Protein AF-A0AAT9HAM2-F1 (afdb_monomer)

Secondary structure (DSSP, 8-state):
----------------HHHHHHHHHHHHHHHHHHHHHTT-HHHHHHHHHHHHHHHHHHHHHHHHHHHHHHHHHHHHGGGSTTHHHHHHHHHHHHHHHHHHHHHHHHHHHHHH-TTTTS---TTTSPPPS----HHHHHHHTS-SSSSHHHHTT-HHHHHHHHHHHHHHHHHHGGGGHHHHHHHHHHHHHHHHHHHHHHHHSTTPPPGGG-PPPPP----

Radius of gyration: 24.44 Å; Cα contacts (8 Å, |Δi|>4): 99; chains: 1; bounding box: 70×35×74 Å

Solvent-accessible surface area (backbone atoms only — not comparable to full-atom values): 12948 Å² total; per-residue (Å²): 142,82,89,78,84,78,81,75,83,74,85,84,75,87,70,54,66,71,58,38,50,51,50,48,50,52,50,51,51,52,52,53,50,48,28,64,75,69,67,36,63,71,54,49,55,47,52,49,51,54,51,49,51,52,51,50,54,49,56,65,48,46,45,60,39,52,26,34,50,45,23,52,52,54,46,54,41,79,81,42,84,65,39,70,63,53,50,51,54,52,49,53,51,49,52,52,54,48,52,52,51,51,51,50,50,50,52,50,48,68,73,65,38,88,66,71,89,69,81,76,48,82,83,77,46,81,75,77,92,69,90,70,54,78,63,51,55,61,57,57,37,60,64,95,58,87,58,60,33,58,77,73,57,38,59,63,28,37,48,46,53,18,47,54,51,13,54,52,38,55,74,51,43,78,80,31,46,68,60,50,56,50,38,51,54,51,37,53,50,44,52,53,50,47,51,54,55,52,51,68,42,97,61,37,78,65,83,80,81,72,67,78,77,73,83,79,81,79,127

pLDDT: mean 82.76, std 15.75, range [38.56, 98.12]

Foldseek 3Di:
DDDDPPPPPPPDDPDPPVVVVVVLVVVLVVQVVVCVVVVVPVSVVVSCVLVVVLVVLVLLLPLLLLLLVLLLVLLCCVVPPPSVVVVVVVVVVCVVVVVVVVVVVVVCCVVVVVCPPVPDDVVNDDDPPDDDDPVRVVVVLDDPDDPVCSVVVVSSVSSSVSNVNNVVLNVVPPVCVVVSVVSVVVSVVSVVSVLVSCVSRPDRDDPVVPDPDDPDPDD

Organism: NCBI:txid3074435

InterPro domains:
  IPR001991 Sodium:dicarboxylate symporter [PF00375] (17-203)
  IPR001991 Sodium:dicarboxylate symporter [PTHR42865] (10-203)
  IPR036458 Sodium:dicarboxylate symporter superfamily [G3DSA:1.10.3860.10] (8-210)
  IPR036458 Sodium:dicarboxylate symporter superfamily [SSF118215] (17-203)

Sequence (219 aa):
MSVSTNTQFKLPVRAPFWAQILAGLVLGVLLGWLARSQDLSWLVTTLEKVGGTFIGLLKLAVAPLVFFAILVSITNLRKVNNAARLASRTLLWFMITSLIAVAIGLVIGLVTNPGAGTGLTPADGAKPERTGSWIDFLTGIVPTDVITPFTELNVLQIVFMAAVAGIAALQLGEKAQPILTLSESVLELLQKALWWVIRLAPSAPSASSATPSPPTAGT

Structure (mmCIF, N/CA/C/O backbone):
data_AF-A0AAT9HAM2-F1
#
_entry.id   AF-A0AAT9HAM2-F1
#
loop_
_atom_site.group_PDB
_atom_site.id
_atom_site.type_symbol
_atom_site.label_atom_id
_atom_site.label_alt_id
_atom_site.label_comp_id
_atom_site.label_asym_id
_atom_site.label_entity_id
_atom_site.label_seq_id
_atom_site.pdbx_PDB_ins_code
_atom_site.Cartn_x
_atom_site.Cartn_y
_atom_site.Cartn_z
_atom_site.occupancy
_atom_site.B_iso_or_equiv
_atom_site.auth_seq_id
_atom_site.auth_comp_id
_atom_site.auth_asym_id
_atom_site.auth_atom_id
_atom_site.pdbx_PDB_model_num
ATOM 1 N N . MET A 1 1 ? -41.365 3.045 -50.942 1.00 45.91 1 MET A N 1
ATOM 2 C CA . MET A 1 1 ? -39.996 3.467 -50.576 1.00 45.91 1 MET A CA 1
ATOM 3 C C . MET A 1 1 ? -39.872 3.428 -49.062 1.00 45.91 1 MET A C 1
ATOM 5 O O . MET A 1 1 ? -40.372 4.323 -48.402 1.00 45.91 1 MET A O 1
ATOM 9 N N . SER A 1 2 ? -39.259 2.388 -48.507 1.00 38.56 2 SER A N 1
ATOM 10 C CA . SER A 1 2 ? -38.825 2.379 -47.106 1.00 38.56 2 SER A CA 1
ATOM 11 C C . SER A 1 2 ? -37.519 1.600 -47.035 1.00 38.56 2 SER A C 1
ATOM 13 O O . SER A 1 2 ? -37.501 0.375 -46.938 1.00 38.56 2 SER A O 1
ATOM 15 N N . VAL A 1 3 ? -36.417 2.328 -47.184 1.00 50.69 3 VAL A N 1
ATOM 16 C CA . VAL A 1 3 ? -35.077 1.813 -46.923 1.00 50.69 3 VAL A CA 1
ATOM 17 C C . VAL A 1 3 ? -34.902 1.825 -45.409 1.00 50.69 3 VAL A C 1
ATOM 19 O O . VAL A 1 3 ? -34.842 2.885 -44.793 1.00 50.69 3 VAL A O 1
ATOM 22 N N . SER A 1 4 ? -34.842 0.648 -44.798 1.00 46.78 4 SER A N 1
ATOM 23 C CA . SER A 1 4 ? -34.362 0.478 -43.427 1.00 46.78 4 SER A CA 1
ATOM 24 C C . SER A 1 4 ? -33.114 -0.389 -43.462 1.00 46.78 4 SER A C 1
ATOM 26 O O . SER A 1 4 ? -33.141 -1.567 -43.125 1.00 46.78 4 SER A O 1
ATOM 28 N N . THR A 1 5 ? -32.002 0.207 -43.883 1.00 48.19 5 THR A N 1
ATOM 29 C CA . THR A 1 5 ? -30.674 -0.390 -43.721 1.00 48.19 5 THR A CA 1
ATOM 30 C C . THR A 1 5 ? -30.172 -0.041 -42.324 1.00 48.19 5 THR A C 1
ATOM 32 O O . THR A 1 5 ? -29.408 0.901 -42.134 1.00 48.19 5 THR A O 1
ATOM 35 N N . ASN A 1 6 ? -30.655 -0.764 -41.313 1.00 47.72 6 ASN A N 1
ATOM 36 C CA . ASN A 1 6 ? -30.112 -0.686 -39.960 1.00 47.72 6 ASN A CA 1
ATOM 37 C C . ASN A 1 6 ? -28.947 -1.681 -39.857 1.00 47.72 6 ASN A C 1
ATOM 39 O O . ASN A 1 6 ? -29.082 -2.771 -39.303 1.00 47.72 6 ASN A O 1
ATOM 43 N N . THR A 1 7 ? -27.800 -1.331 -40.444 1.00 45.91 7 THR A N 1
ATOM 44 C CA . THR A 1 7 ? -26.557 -2.083 -40.233 1.00 45.91 7 THR A CA 1
ATOM 45 C C . THR A 1 7 ? -26.019 -1.719 -38.854 1.00 45.91 7 THR A C 1
ATOM 47 O O . THR A 1 7 ? -25.141 -0.873 -38.701 1.00 45.91 7 THR A O 1
ATOM 50 N N . GLN A 1 8 ? -26.578 -2.355 -37.826 1.00 46.78 8 GLN A N 1
ATOM 51 C CA . GLN A 1 8 ? -25.968 -2.419 -36.505 1.00 46.78 8 GLN A CA 1
ATOM 52 C C . GLN A 1 8 ? -24.680 -3.235 -36.634 1.00 46.78 8 GLN A C 1
ATOM 54 O O . GLN A 1 8 ? -24.703 -4.464 -36.553 1.00 46.78 8 GLN A O 1
ATOM 59 N N . PHE A 1 9 ? -23.548 -2.558 -36.832 1.00 41.47 9 PHE A N 1
ATOM 60 C CA . PHE A 1 9 ? -22.228 -3.138 -36.595 1.00 41.47 9 PHE A CA 1
ATOM 61 C C . PHE A 1 9 ? -22.091 -3.408 -35.088 1.00 41.47 9 PHE A C 1
ATOM 63 O O . PHE A 1 9 ? -21.512 -2.636 -34.327 1.00 41.47 9 PHE A O 1
ATOM 70 N N . LYS A 1 10 ? -22.683 -4.510 -34.624 1.00 42.50 10 LYS A N 1
ATOM 71 C CA . LYS A 1 10 ? -22.374 -5.077 -33.316 1.00 42.50 10 LYS A CA 1
ATOM 72 C C . LYS A 1 10 ? -21.018 -5.747 -33.454 1.00 42.50 10 LYS A C 1
ATOM 74 O O . LYS A 1 10 ? -20.957 -6.839 -34.000 1.00 42.50 10 LYS A O 1
ATOM 79 N N . LEU A 1 11 ? -19.952 -5.104 -32.982 1.00 45.78 11 LEU A N 1
ATOM 80 C CA . LEU A 1 11 ? -18.691 -5.790 -32.696 1.00 45.78 11 LEU A CA 1
ATOM 81 C C . LEU A 1 11 ? -18.931 -6.707 -31.487 1.00 45.78 11 LEU A C 1
ATOM 83 O O . LEU A 1 11 ? -19.132 -6.198 -30.379 1.00 45.78 11 LEU A O 1
ATOM 87 N N . PRO A 1 12 ? -18.957 -8.040 -31.653 1.00 61.50 12 PRO A N 1
ATOM 88 C CA . PRO A 1 12 ? -19.108 -8.955 -30.541 1.00 61.50 12 PRO A CA 1
ATOM 89 C C . PRO A 1 12 ? -17.721 -9.484 -30.172 1.00 61.50 12 PRO A C 1
ATOM 91 O O . PRO A 1 12 ? -17.062 -10.076 -31.008 1.00 61.50 12 PRO A O 1
ATOM 94 N N . VAL A 1 13 ? -17.269 -9.210 -28.948 1.00 50.62 13 VAL A N 1
ATOM 95 C CA . VAL A 1 13 ? -16.500 -10.074 -28.021 1.00 50.62 13 VAL A CA 1
ATOM 96 C C . VAL A 1 13 ? -15.904 -9.120 -26.977 1.00 50.62 13 VAL A C 1
ATOM 98 O O . VAL A 1 13 ? -14.851 -8.517 -27.174 1.00 50.62 13 VAL A O 1
ATOM 101 N N . ARG A 1 14 ? -16.589 -8.941 -25.840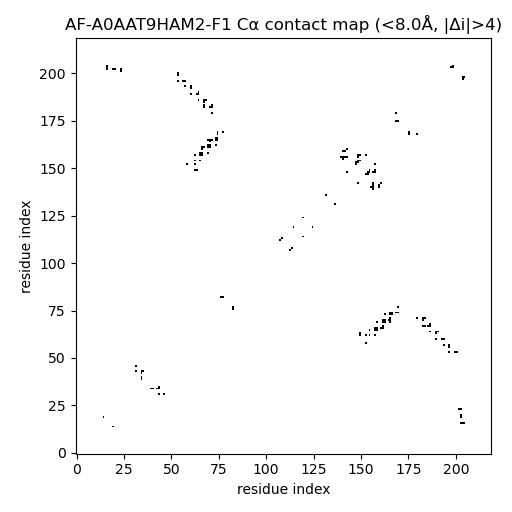 1.00 63.00 14 ARG A N 1
ATOM 102 C CA . ARG A 1 14 ? -15.985 -8.299 -24.663 1.00 63.00 14 ARG A CA 1
ATOM 103 C C . ARG A 1 14 ? -14.950 -9.274 -24.098 1.00 63.00 14 ARG A C 1
ATOM 105 O O . ARG A 1 14 ? -15.324 -10.212 -23.402 1.00 63.00 14 ARG A O 1
ATOM 112 N N . ALA A 1 15 ? -13.675 -9.092 -24.441 1.00 67.25 15 ALA A N 1
ATOM 113 C CA . ALA A 1 15 ? -12.592 -9.882 -23.860 1.00 67.25 15 ALA A CA 1
ATOM 114 C C . ALA A 1 15 ? -12.617 -9.756 -22.322 1.00 67.25 15 ALA A C 1
ATOM 116 O O . ALA A 1 15 ? -12.864 -8.656 -21.815 1.00 67.25 15 ALA A O 1
ATOM 117 N N . PRO A 1 16 ? -12.386 -10.847 -21.570 1.00 76.81 16 PRO A N 1
ATOM 118 C CA . PRO A 1 16 ? -12.364 -10.791 -20.113 1.00 76.81 16 PRO A CA 1
ATOM 119 C C . PRO A 1 16 ? -11.221 -9.887 -19.629 1.00 76.81 16 PRO A C 1
ATOM 121 O O . PRO A 1 16 ? -10.184 -9.800 -20.282 1.00 76.81 16 PRO A O 1
ATOM 124 N N . PHE A 1 17 ? -11.394 -9.227 -18.479 1.00 72.19 17 PHE A N 1
ATOM 125 C CA . PHE A 1 17 ? -10.447 -8.223 -17.966 1.00 72.19 17 PHE A CA 1
ATOM 126 C C . PHE A 1 17 ? -8.994 -8.724 -17.925 1.00 72.19 17 PHE A C 1
ATOM 128 O O . PHE A 1 17 ? -8.086 -8.035 -18.377 1.00 72.19 17 PHE A O 1
ATOM 135 N N . TRP A 1 18 ? -8.770 -9.965 -17.485 1.00 78.38 18 TRP A N 1
ATOM 136 C CA . TRP A 1 18 ? -7.433 -10.564 -17.478 1.00 78.38 18 TRP A CA 1
ATOM 137 C C . TRP A 1 18 ? -6.812 -10.645 -18.886 1.00 78.38 18 TRP A C 1
ATOM 139 O O . TRP A 1 18 ? -5.628 -10.364 -19.048 1.00 78.38 18 TRP A O 1
ATOM 149 N N . ALA A 1 19 ? -7.606 -10.953 -19.919 1.00 82.75 19 ALA A N 1
ATOM 150 C CA . ALA A 1 19 ? -7.135 -10.999 -21.302 1.00 82.75 19 ALA A CA 1
ATOM 151 C C . ALA A 1 19 ? -6.830 -9.596 -21.839 1.00 82.75 19 ALA A C 1
ATOM 153 O O . ALA A 1 19 ? -5.912 -9.427 -22.635 1.00 82.75 19 ALA A O 1
ATOM 154 N N . GLN A 1 20 ? -7.552 -8.577 -21.371 1.00 78.81 20 GLN A N 1
ATOM 155 C CA . GLN A 1 20 ? -7.278 -7.185 -21.720 1.00 78.81 20 GLN A CA 1
ATOM 156 C C . GLN A 1 20 ? -5.977 -6.671 -21.089 1.00 78.81 20 GLN A C 1
ATOM 158 O O . GLN A 1 20 ? -5.240 -5.929 -21.740 1.00 78.81 20 GLN A O 1
ATOM 163 N N . ILE A 1 21 ? -5.678 -7.076 -19.850 1.00 82.12 21 ILE A N 1
ATOM 164 C CA . ILE A 1 21 ? -4.397 -6.790 -19.192 1.00 82.12 21 ILE A CA 1
ATOM 165 C C . ILE A 1 21 ? -3.250 -7.487 -19.929 1.00 82.12 21 ILE A C 1
ATOM 167 O O . ILE A 1 21 ? -2.241 -6.848 -20.218 1.00 82.12 21 ILE A O 1
ATOM 171 N N . LEU A 1 22 ? -3.416 -8.760 -20.304 1.00 85.38 22 LEU A N 1
ATOM 172 C CA . LEU A 1 22 ? -2.411 -9.475 -21.096 1.00 85.38 22 LEU A CA 1
ATOM 173 C C . LEU A 1 22 ? -2.203 -8.844 -22.476 1.00 85.38 22 LEU A C 1
ATOM 175 O O . LEU A 1 22 ? -1.063 -8.682 -22.899 1.00 85.38 22 LEU A O 1
ATOM 179 N N . ALA A 1 23 ? -3.274 -8.437 -23.159 1.00 85.00 23 ALA A N 1
ATOM 180 C CA . ALA A 1 23 ? -3.164 -7.725 -24.429 1.00 85.00 23 ALA A CA 1
ATOM 181 C C . ALA A 1 23 ? -2.420 -6.390 -24.260 1.00 85.00 23 ALA A C 1
ATOM 183 O O . ALA A 1 23 ? -1.545 -6.076 -25.063 1.00 85.00 23 ALA A O 1
ATOM 184 N N . GLY A 1 24 ? -2.706 -5.637 -23.192 1.00 84.25 24 GLY A N 1
ATOM 185 C CA . GLY A 1 24 ? -1.985 -4.409 -22.850 1.00 84.25 24 GLY A CA 1
ATOM 186 C C . GLY A 1 24 ? -0.499 -4.648 -22.564 1.00 84.25 24 GLY A C 1
ATOM 187 O O . GLY A 1 24 ? 0.339 -3.891 -23.047 1.00 84.25 24 GLY A O 1
ATOM 188 N N . LEU A 1 25 ? -0.164 -5.726 -21.848 1.00 87.38 25 LEU A N 1
ATOM 189 C CA . LEU A 1 25 ? 1.219 -6.140 -21.598 1.00 87.38 25 LEU A CA 1
ATOM 190 C C . LEU A 1 25 ? 1.945 -6.472 -22.907 1.00 87.38 25 LEU A C 1
ATOM 192 O O . LEU A 1 25 ? 3.034 -5.959 -23.149 1.00 87.38 25 LEU A O 1
ATOM 196 N N . VAL A 1 26 ? 1.330 -7.289 -23.766 1.00 90.00 26 VAL A N 1
ATOM 197 C CA . VAL A 1 26 ? 1.900 -7.670 -25.067 1.00 90.00 26 VAL A CA 1
ATOM 198 C C . VAL A 1 26 ? 2.107 -6.436 -25.943 1.00 90.00 26 VAL A C 1
ATOM 200 O O . VAL A 1 26 ? 3.190 -6.256 -26.490 1.00 90.00 26 VAL A O 1
ATOM 203 N N . LEU A 1 27 ? 1.116 -5.545 -26.028 1.00 88.12 27 LEU A N 1
ATOM 204 C CA . LEU A 1 27 ? 1.241 -4.284 -26.761 1.00 88.12 27 LEU A CA 1
ATOM 205 C C . LEU A 1 27 ? 2.351 -3.396 -26.190 1.00 88.12 27 LEU A C 1
ATOM 207 O O . LEU A 1 27 ? 3.137 -2.852 -26.959 1.00 88.12 27 LEU A O 1
ATOM 211 N N . GLY A 1 28 ? 2.456 -3.276 -24.865 1.00 86.62 28 GLY A N 1
ATOM 212 C CA . GLY A 1 28 ? 3.522 -2.517 -24.210 1.00 86.62 28 GLY A CA 1
ATOM 213 C C . GLY A 1 28 ? 4.913 -3.055 -24.546 1.00 86.62 28 GLY A C 1
ATOM 214 O O . GLY A 1 28 ? 5.804 -2.281 -24.892 1.00 86.62 28 GLY A O 1
ATOM 215 N N . VAL A 1 29 ? 5.083 -4.381 -24.527 1.00 88.69 29 VAL A N 1
ATOM 216 C CA . VAL A 1 29 ? 6.338 -5.043 -24.916 1.00 88.69 29 VAL A CA 1
ATOM 217 C C . VAL A 1 29 ? 6.646 -4.821 -26.398 1.00 88.69 29 VAL A C 1
ATOM 219 O O . VAL A 1 29 ? 7.774 -4.466 -26.731 1.00 88.69 29 VAL A O 1
ATOM 222 N N . LEU A 1 30 ? 5.661 -4.973 -27.289 1.00 90.00 30 LEU A N 1
AT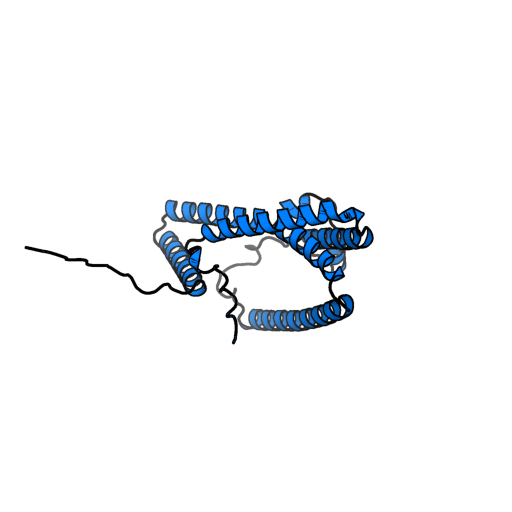OM 223 C CA . LEU A 1 30 ? 5.842 -4.753 -28.729 1.00 90.00 30 LEU A CA 1
ATOM 224 C C . LEU A 1 30 ? 6.205 -3.298 -29.049 1.00 90.00 30 LEU A C 1
ATOM 226 O O . LEU A 1 30 ? 7.113 -3.059 -29.842 1.00 90.00 30 LEU A O 1
ATOM 230 N N . LEU A 1 31 ? 5.538 -2.330 -28.414 1.00 86.44 31 LEU A N 1
ATOM 231 C CA . LEU A 1 31 ? 5.843 -0.907 -28.574 1.00 86.44 31 LEU A CA 1
ATOM 232 C C . LEU A 1 31 ? 7.230 -0.563 -28.023 1.00 86.44 31 LEU A C 1
ATOM 234 O O . LEU A 1 31 ? 7.967 0.171 -28.676 1.00 86.44 31 LEU A O 1
ATOM 238 N N . GLY A 1 32 ? 7.612 -1.120 -26.869 1.00 86.38 32 GLY A N 1
ATOM 239 C CA . GLY A 1 32 ? 8.951 -0.946 -26.302 1.00 86.38 32 GLY A CA 1
ATOM 240 C C . GLY A 1 32 ? 10.048 -1.545 -27.187 1.00 86.38 32 GLY A C 1
ATOM 241 O O . GLY A 1 32 ? 11.075 -0.907 -27.425 1.00 86.38 32 GLY A O 1
ATOM 242 N N . TRP A 1 33 ? 9.809 -2.737 -27.738 1.00 88.62 33 TRP A N 1
ATOM 243 C CA . TRP A 1 33 ? 10.721 -3.375 -28.687 1.00 88.62 33 TRP A CA 1
ATOM 244 C C . TRP A 1 33 ? 10.848 -2.567 -29.982 1.00 88.62 33 TRP A C 1
ATOM 246 O O . TRP A 1 33 ? 11.966 -2.286 -30.414 1.00 88.62 33 TRP A O 1
ATOM 256 N N . LEU A 1 34 ? 9.729 -2.117 -30.562 1.00 88.50 34 LEU A N 1
ATOM 257 C CA . LEU A 1 34 ? 9.731 -1.305 -31.778 1.00 88.50 34 LEU A CA 1
ATOM 258 C C . LEU A 1 34 ? 10.471 0.020 -31.560 1.00 88.50 34 LEU A C 1
ATOM 260 O O . LEU A 1 34 ? 11.340 0.364 -32.361 1.00 88.50 34 LEU A O 1
ATOM 264 N N . ALA A 1 35 ? 10.187 0.712 -30.452 1.00 86.62 35 ALA A N 1
ATOM 265 C CA . ALA A 1 35 ? 10.843 1.963 -30.086 1.00 86.62 35 ALA A CA 1
ATOM 266 C C . ALA A 1 35 ? 12.368 1.811 -30.000 1.00 86.62 35 ALA A C 1
ATOM 268 O O . ALA A 1 35 ? 13.093 2.684 -30.469 1.00 86.62 35 ALA A O 1
ATOM 269 N N . ARG A 1 36 ? 12.851 0.686 -29.452 1.00 83.12 36 ARG A N 1
ATOM 270 C CA . ARG A 1 36 ? 14.288 0.402 -29.343 1.00 83.12 36 ARG A CA 1
ATOM 271 C C . ARG A 1 36 ? 14.912 -0.081 -30.653 1.00 83.12 36 ARG A C 1
ATOM 273 O O . ARG A 1 36 ? 16.054 0.258 -30.928 1.00 83.12 36 ARG A O 1
ATOM 280 N N . SER A 1 37 ? 14.179 -0.845 -31.462 1.00 85.50 37 SER A N 1
ATOM 281 C CA . SER A 1 37 ? 14.668 -1.352 -32.754 1.00 85.50 37 SER A CA 1
ATOM 282 C C . SER A 1 37 ? 14.811 -0.262 -33.824 1.00 85.50 37 SER A C 1
ATOM 284 O O . SER A 1 37 ? 15.690 -0.357 -34.671 1.00 85.50 37 SER A O 1
ATOM 286 N N . GLN A 1 38 ? 13.959 0.767 -33.774 1.00 84.56 38 GLN A N 1
ATOM 287 C CA . GLN A 1 38 ? 13.914 1.875 -34.737 1.00 84.56 38 GLN A CA 1
ATOM 288 C C . GLN A 1 38 ? 14.520 3.176 -34.171 1.00 84.56 38 GLN A C 1
ATOM 290 O O . GLN A 1 38 ? 14.375 4.231 -34.780 1.00 84.56 38 GLN A O 1
ATOM 295 N N . ASP A 1 39 ? 15.140 3.108 -32.987 1.00 81.94 39 ASP A N 1
ATOM 296 C CA . ASP A 1 39 ? 15.739 4.232 -32.247 1.00 81.94 39 ASP A CA 1
ATOM 297 C C . ASP A 1 39 ? 14.820 5.471 -32.116 1.00 81.94 39 ASP A C 1
ATOM 299 O O . ASP A 1 39 ? 15.219 6.631 -32.244 1.00 81.94 39 ASP A O 1
ATOM 303 N N . LEU A 1 40 ? 13.528 5.224 -31.868 1.00 84.94 40 LEU A N 1
ATOM 304 C CA . LEU A 1 40 ? 12.498 6.260 -31.760 1.00 84.94 40 LEU A CA 1
ATOM 305 C C . LEU A 1 40 ? 12.498 6.877 -30.357 1.00 84.94 40 LEU A C 1
ATOM 307 O O . LEU A 1 40 ? 11.653 6.567 -29.512 1.00 84.94 40 LEU A O 1
ATOM 311 N N . SER A 1 41 ? 13.429 7.795 -30.115 1.00 83.81 41 SER A N 1
ATOM 312 C CA . SER A 1 41 ? 13.620 8.475 -28.823 1.00 83.81 41 SER A CA 1
ATOM 313 C C . SER A 1 41 ? 12.356 9.158 -28.264 1.00 83.81 41 SER A C 1
ATOM 315 O O . SER A 1 41 ? 12.093 9.115 -27.057 1.00 83.81 41 SER A O 1
ATOM 317 N N . TRP A 1 42 ? 11.515 9.741 -29.125 1.00 86.94 42 TRP A N 1
ATOM 318 C CA . TRP A 1 42 ? 10.250 10.368 -28.717 1.00 86.94 42 TRP A CA 1
ATOM 319 C C . TRP A 1 42 ? 9.240 9.351 -28.159 1.00 86.94 42 TRP A C 1
ATOM 321 O O . TRP A 1 42 ? 8.477 9.666 -27.243 1.00 86.94 42 TRP A O 1
ATOM 331 N N . LEU A 1 43 ? 9.245 8.121 -28.682 1.00 84.06 43 LEU A N 1
ATOM 332 C CA . LEU A 1 43 ? 8.329 7.070 -28.255 1.00 84.06 43 LEU A CA 1
ATOM 333 C C . LEU A 1 43 ? 8.772 6.499 -26.905 1.00 84.06 43 LEU A C 1
ATOM 335 O O . LEU A 1 43 ? 7.941 6.351 -26.013 1.00 84.06 43 LEU A O 1
ATOM 339 N N . VAL A 1 44 ? 10.080 6.281 -26.720 1.00 84.50 44 VAL A N 1
ATOM 340 C CA . VAL A 1 44 ? 10.665 5.844 -25.438 1.00 84.50 44 VAL A CA 1
ATOM 341 C C . VAL A 1 44 ? 10.330 6.834 -24.322 1.00 84.50 44 VAL A C 1
ATOM 343 O O . VAL A 1 44 ? 9.721 6.459 -23.323 1.00 84.50 44 VAL A O 1
ATOM 346 N N . THR A 1 45 ? 10.636 8.118 -24.525 1.00 87.12 45 THR A N 1
ATOM 347 C CA . THR A 1 45 ? 10.388 9.163 -23.514 1.00 87.12 45 THR A CA 1
ATOM 348 C C . THR A 1 45 ? 8.903 9.335 -23.189 1.00 87.12 45 THR A C 1
ATOM 350 O O . THR A 1 45 ? 8.547 9.615 -22.043 1.00 87.12 45 THR A O 1
ATOM 353 N N . THR A 1 46 ? 8.016 9.155 -24.171 1.00 86.94 46 THR A N 1
ATOM 354 C CA . THR A 1 46 ? 6.566 9.202 -23.944 1.00 86.94 46 THR A CA 1
ATOM 355 C C . THR A 1 46 ? 6.098 8.003 -23.122 1.00 86.94 46 THR A C 1
ATOM 357 O O . THR A 1 46 ? 5.380 8.189 -22.139 1.00 86.94 46 THR A O 1
ATOM 360 N N . LEU A 1 47 ? 6.531 6.787 -23.474 1.00 85.75 47 LEU A N 1
ATOM 361 C CA . LEU A 1 47 ? 6.199 5.566 -22.732 1.00 85.75 47 LEU A CA 1
ATOM 362 C C . LEU A 1 47 ? 6.696 5.632 -21.282 1.00 85.75 47 LEU A C 1
ATOM 364 O O . LEU A 1 47 ? 5.945 5.292 -20.369 1.00 85.75 47 LEU A O 1
ATOM 368 N N . GLU A 1 48 ? 7.916 6.120 -21.060 1.00 86.62 48 GLU A N 1
ATOM 369 C CA . GLU A 1 48 ? 8.483 6.303 -19.721 1.00 86.62 48 GLU A CA 1
ATOM 370 C C . GLU A 1 48 ? 7.702 7.321 -18.894 1.00 86.62 48 GLU A C 1
ATOM 372 O O . GLU A 1 48 ? 7.373 7.045 -17.742 1.00 86.62 48 GLU A O 1
ATOM 377 N N . LYS A 1 49 ? 7.357 8.481 -19.467 1.00 88.88 49 LYS A N 1
ATOM 378 C CA . LYS A 1 49 ? 6.561 9.495 -18.759 1.00 88.88 49 LYS A CA 1
ATOM 379 C C . LYS A 1 49 ? 5.180 8.963 -18.400 1.00 88.88 49 LYS A C 1
ATOM 381 O O . LYS A 1 49 ? 4.770 9.080 -17.250 1.00 88.88 49 LYS A O 1
ATOM 386 N N . VAL A 1 50 ? 4.483 8.340 -19.350 1.00 88.44 50 VAL A N 1
ATOM 387 C CA . VAL A 1 50 ? 3.143 7.779 -19.121 1.00 88.44 50 VAL A CA 1
ATOM 388 C C . VAL A 1 50 ? 3.192 6.663 -18.073 1.00 88.44 50 VAL A C 1
ATOM 390 O O . VAL A 1 50 ? 2.412 6.685 -17.118 1.00 88.44 50 VAL A O 1
ATOM 393 N N . GLY A 1 51 ? 4.134 5.725 -18.201 1.00 86.31 51 GLY A N 1
ATOM 394 C CA . GLY A 1 51 ? 4.321 4.636 -17.241 1.00 86.31 51 GLY A CA 1
ATOM 395 C C . GLY A 1 51 ? 4.727 5.140 -15.855 1.00 86.31 51 GLY A C 1
ATOM 396 O O . GLY A 1 51 ? 4.163 4.713 -14.849 1.00 86.31 51 GLY A O 1
ATOM 397 N N . GLY A 1 52 ? 5.644 6.104 -15.795 1.00 89.94 52 GLY A N 1
ATOM 398 C CA . GLY A 1 52 ? 6.099 6.737 -14.560 1.00 89.94 52 GLY A CA 1
ATOM 399 C C . GLY A 1 52 ? 4.980 7.486 -13.839 1.00 89.94 52 GLY A C 1
ATOM 400 O O . GLY A 1 52 ? 4.804 7.301 -12.634 1.00 89.94 52 GLY A O 1
ATOM 401 N N . THR A 1 53 ? 4.168 8.266 -14.559 1.00 89.75 53 THR A N 1
ATOM 402 C CA . THR A 1 53 ? 2.988 8.934 -13.986 1.00 89.75 53 THR A CA 1
ATOM 403 C C . THR A 1 53 ? 1.973 7.916 -13.469 1.00 89.75 53 THR A C 1
ATOM 405 O O . THR A 1 53 ? 1.470 8.080 -12.358 1.00 89.75 53 THR A O 1
ATOM 408 N N . PHE A 1 54 ? 1.711 6.836 -14.210 1.00 87.31 54 PHE A N 1
ATOM 409 C CA . PHE A 1 54 ? 0.809 5.772 -13.763 1.00 87.31 54 PHE A CA 1
ATOM 410 C C . PHE A 1 54 ? 1.301 5.094 -12.474 1.00 87.31 54 PHE A C 1
ATOM 412 O O . PHE A 1 54 ? 0.541 4.967 -11.511 1.00 87.31 54 PHE A O 1
ATOM 419 N N . ILE A 1 55 ? 2.584 4.724 -12.411 1.00 88.44 55 ILE A N 1
ATOM 420 C CA . ILE A 1 55 ? 3.199 4.155 -11.202 1.00 88.44 55 ILE A CA 1
ATOM 421 C C . ILE A 1 55 ? 3.146 5.163 -10.048 1.00 88.44 55 ILE A C 1
ATOM 423 O O . ILE A 1 55 ? 2.850 4.775 -8.921 1.00 88.44 55 ILE A O 1
ATOM 427 N N . GLY A 1 56 ? 3.390 6.449 -10.312 1.00 89.31 56 GLY A N 1
ATOM 428 C CA . GLY A 1 56 ? 3.282 7.519 -9.319 1.00 89.31 56 GLY A CA 1
ATOM 429 C C . GLY A 1 56 ? 1.881 7.626 -8.714 1.00 89.31 56 GLY A C 1
ATOM 430 O O . GLY A 1 56 ? 1.746 7.699 -7.493 1.00 89.31 56 GLY A O 1
ATOM 431 N N . LEU A 1 57 ? 0.837 7.547 -9.544 1.00 89.25 57 LEU A N 1
ATOM 432 C CA . LEU A 1 57 ? -0.556 7.532 -9.085 1.00 89.25 57 LEU A CA 1
ATOM 433 C C . LEU A 1 57 ? -0.870 6.297 -8.229 1.00 89.25 57 LEU A C 1
ATOM 435 O O . LEU A 1 57 ? -1.524 6.423 -7.193 1.00 89.25 57 LEU A O 1
ATOM 439 N N . LEU A 1 58 ? -0.378 5.115 -8.620 1.00 88.31 58 LEU A N 1
ATOM 440 C CA . LEU A 1 58 ? -0.532 3.899 -7.814 1.00 88.31 58 LEU A CA 1
ATOM 441 C C . LEU A 1 58 ? 0.177 4.032 -6.464 1.00 88.31 58 LEU A C 1
ATOM 443 O O . LEU A 1 58 ? -0.421 3.758 -5.428 1.00 88.31 58 LEU A O 1
ATOM 447 N N . LYS A 1 59 ? 1.427 4.499 -6.463 1.00 86.00 59 LYS A N 1
ATOM 448 C CA . LYS A 1 59 ? 2.225 4.730 -5.253 1.00 86.00 59 LYS A CA 1
ATOM 449 C C . LYS A 1 59 ? 1.523 5.676 -4.275 1.00 86.00 59 LYS A C 1
ATOM 451 O O . LYS A 1 59 ? 1.420 5.357 -3.092 1.00 86.00 59 LYS A O 1
ATOM 456 N N . LEU A 1 60 ? 0.982 6.784 -4.785 1.00 89.44 60 LEU A N 1
ATOM 457 C CA . LEU A 1 60 ? 0.233 7.767 -4.000 1.00 89.44 60 LEU A CA 1
ATOM 458 C C . LEU A 1 60 ? -1.020 7.162 -3.349 1.00 89.44 60 LEU A C 1
ATOM 460 O O . LEU A 1 60 ? -1.335 7.484 -2.207 1.00 89.44 60 LEU A O 1
ATOM 464 N N . ALA A 1 61 ? -1.730 6.285 -4.062 1.00 90.56 61 ALA A N 1
ATOM 465 C CA . ALA A 1 61 ? -2.933 5.640 -3.545 1.00 90.56 61 ALA A CA 1
ATOM 466 C C . ALA A 1 61 ? -2.617 4.527 -2.531 1.00 90.56 61 ALA A C 1
ATOM 468 O O . ALA A 1 61 ? -3.313 4.397 -1.526 1.00 90.56 61 ALA A O 1
ATOM 469 N N . VAL A 1 62 ? -1.574 3.726 -2.773 1.00 91.56 62 VAL A N 1
ATOM 470 C CA . VAL A 1 62 ? -1.282 2.509 -1.997 1.00 91.56 62 VAL A CA 1
ATOM 471 C C . VAL A 1 62 ? -0.901 2.815 -0.547 1.00 91.56 62 VAL A C 1
ATOM 473 O O . VAL A 1 62 ? -1.412 2.147 0.350 1.00 91.56 62 VAL A O 1
ATOM 476 N N . ALA A 1 63 ? -0.054 3.817 -0.291 1.00 92.56 63 ALA A N 1
ATOM 477 C CA . ALA A 1 63 ? 0.420 4.118 1.066 1.00 92.56 63 ALA A CA 1
ATOM 478 C C . ALA A 1 63 ? -0.713 4.401 2.077 1.00 92.56 63 ALA A C 1
ATOM 480 O O . ALA A 1 63 ? -0.815 3.677 3.073 1.00 92.56 63 ALA A O 1
ATOM 481 N N . PRO A 1 64 ? -1.605 5.389 1.846 1.00 93.75 64 PRO A N 1
ATOM 482 C CA . PRO A 1 64 ? -2.722 5.636 2.752 1.00 93.75 64 PRO A CA 1
ATOM 483 C C . PRO A 1 64 ? -3.736 4.486 2.732 1.00 93.75 64 PRO A C 1
ATOM 485 O O . PRO A 1 64 ? -4.305 4.161 3.774 1.00 93.75 64 PRO A O 1
ATOM 488 N N . LEU A 1 65 ? -3.935 3.827 1.583 1.00 95.75 65 LEU A N 1
ATOM 489 C CA . LEU A 1 65 ? -4.875 2.713 1.464 1.00 95.75 65 LEU A CA 1
ATOM 490 C C . LEU A 1 65 ? -4.504 1.562 2.401 1.00 95.75 65 LEU A C 1
ATOM 492 O O . LEU A 1 65 ? -5.375 1.059 3.106 1.00 95.75 65 LEU A O 1
ATOM 496 N N . VAL A 1 66 ? -3.227 1.174 2.448 1.00 96.25 66 VAL A N 1
ATOM 497 C CA . VAL A 1 66 ? -2.746 0.116 3.350 1.00 96.25 66 VAL A CA 1
ATOM 498 C C . VAL A 1 66 ? -2.980 0.503 4.810 1.00 96.25 66 VAL A C 1
ATOM 500 O O . VAL A 1 66 ? -3.495 -0.312 5.575 1.00 96.25 66 VAL A O 1
ATOM 503 N N . PHE A 1 67 ? -2.665 1.744 5.191 1.00 97.31 67 PHE A N 1
ATOM 504 C CA . PHE A 1 67 ? -2.860 2.212 6.563 1.00 97.31 67 PHE A CA 1
ATOM 505 C C . PHE A 1 67 ? -4.327 2.110 7.004 1.00 97.31 67 PHE A C 1
ATOM 507 O O . PHE A 1 67 ? -4.639 1.431 7.986 1.00 97.31 67 PHE A O 1
ATOM 514 N N . PHE A 1 68 ? -5.242 2.736 6.256 1.00 97.31 68 PHE A N 1
ATOM 515 C CA . PHE A 1 68 ? -6.662 2.745 6.611 1.00 97.31 68 PHE A CA 1
ATOM 516 C C . PHE A 1 68 ? -7.297 1.355 6.499 1.00 97.31 68 PHE A C 1
ATOM 518 O O . PHE A 1 68 ? -8.110 0.992 7.349 1.00 97.31 68 PHE A O 1
ATOM 525 N N . ALA A 1 69 ? -6.896 0.542 5.516 1.00 97.06 69 ALA A N 1
ATOM 526 C CA . ALA A 1 69 ? -7.395 -0.824 5.375 1.00 97.06 69 ALA A CA 1
ATOM 527 C C . ALA A 1 69 ? -7.051 -1.686 6.596 1.00 97.06 69 ALA A C 1
ATOM 529 O O . ALA A 1 69 ? -7.921 -2.387 7.110 1.00 97.06 69 ALA A O 1
ATOM 530 N N . ILE A 1 70 ? -5.812 -1.620 7.093 1.00 96.56 70 ILE A N 1
ATOM 531 C CA . ILE A 1 70 ? -5.395 -2.378 8.281 1.00 96.56 70 ILE A CA 1
ATOM 532 C C . ILE A 1 70 ? -6.078 -1.841 9.545 1.00 96.56 70 ILE A C 1
ATOM 534 O O . ILE A 1 70 ? -6.592 -2.635 10.335 1.00 96.56 70 ILE A O 1
ATOM 538 N N . LEU A 1 71 ? -6.155 -0.515 9.706 1.00 96.50 71 LEU A N 1
ATOM 539 C CA . LEU A 1 71 ? -6.836 0.137 10.829 1.00 96.50 71 LEU A CA 1
ATOM 540 C C . LEU A 1 71 ? -8.307 -0.314 10.950 1.00 96.50 71 LEU A C 1
ATOM 542 O O . LEU A 1 71 ? -8.752 -0.771 12.009 1.00 96.50 71 LEU A O 1
ATOM 546 N N . VAL A 1 72 ? -9.056 -0.235 9.846 1.00 95.44 72 VAL A N 1
ATOM 547 C CA . VAL A 1 72 ? -10.465 -0.657 9.763 1.00 95.44 72 VAL A CA 1
ATOM 548 C C . VAL A 1 72 ? -10.601 -2.181 9.895 1.00 95.44 72 VAL A C 1
ATOM 550 O O . VAL A 1 72 ? -11.515 -2.677 10.553 1.00 95.44 72 VAL A O 1
ATOM 553 N N . SER A 1 73 ? -9.680 -2.956 9.318 1.00 93.94 73 SER A N 1
ATOM 554 C CA . SER A 1 73 ? -9.700 -4.423 9.405 1.00 93.94 73 SER A CA 1
ATOM 555 C C . SER A 1 73 ? -9.567 -4.915 10.850 1.00 93.94 73 SER A C 1
ATOM 557 O O . SER A 1 73 ? -10.388 -5.709 11.314 1.00 93.94 73 SER A O 1
ATOM 559 N N . ILE A 1 74 ? -8.592 -4.391 11.599 1.00 92.38 74 ILE A N 1
ATOM 560 C CA . ILE A 1 74 ? -8.356 -4.780 12.996 1.00 92.38 74 ILE A CA 1
ATOM 561 C C . ILE A 1 74 ? -9.555 -4.425 13.870 1.00 92.38 74 ILE A C 1
ATOM 563 O O . ILE A 1 74 ? -10.003 -5.240 14.675 1.00 92.38 74 ILE A O 1
ATOM 567 N N . THR A 1 75 ? -10.117 -3.232 13.699 1.00 89.31 75 THR A N 1
ATOM 568 C CA . THR A 1 75 ? -11.256 -2.783 14.513 1.00 89.31 75 THR A CA 1
ATOM 569 C C . THR A 1 75 ? -12.529 -3.591 14.249 1.00 89.31 75 THR A C 1
ATOM 571 O O . THR A 1 75 ? -13.308 -3.840 15.177 1.00 89.31 75 THR A O 1
ATOM 574 N N . ASN A 1 76 ? -12.699 -4.111 13.030 1.00 88.94 76 ASN A N 1
ATOM 575 C CA . ASN A 1 76 ? -13.784 -5.029 12.685 1.00 88.94 76 ASN A CA 1
ATOM 576 C C . ASN A 1 76 ? -13.660 -6.419 13.330 1.00 88.94 76 ASN A C 1
ATOM 578 O O . ASN A 1 76 ? -14.681 -7.094 13.495 1.00 88.94 76 ASN A O 1
ATOM 582 N N . LEU A 1 77 ? -12.473 -6.826 13.799 1.00 85.81 77 LEU A N 1
ATOM 583 C CA . LEU A 1 77 ? -12.301 -8.089 14.532 1.00 85.81 77 LEU A CA 1
ATOM 584 C C . LEU A 1 77 ? -13.114 -8.136 15.833 1.00 85.81 77 LEU A C 1
ATOM 586 O O . LEU A 1 77 ? -13.441 -9.226 16.296 1.00 85.81 77 LEU A O 1
ATOM 590 N N . ARG A 1 78 ? -13.517 -6.982 16.392 1.00 79.81 78 ARG A N 1
ATOM 591 C CA . ARG A 1 78 ? -14.396 -6.915 17.575 1.00 79.81 78 ARG A CA 1
ATOM 592 C C . ARG A 1 78 ? -15.737 -7.625 17.364 1.00 79.81 78 ARG A C 1
ATOM 594 O O . ARG A 1 78 ? -16.332 -8.097 18.325 1.00 79.81 78 ARG A O 1
ATOM 601 N N . LYS A 1 79 ? -16.212 -7.693 16.117 1.00 82.38 79 LYS A N 1
ATOM 602 C CA . LYS A 1 79 ? -17.492 -8.317 15.744 1.00 82.38 79 LYS A CA 1
ATOM 603 C C . LYS A 1 79 ? -17.369 -9.834 15.524 1.00 82.38 79 LYS A C 1
ATOM 605 O O . LYS A 1 79 ? -18.374 -10.491 15.274 1.00 82.38 79 LYS A O 1
ATOM 610 N N . VAL A 1 80 ? -16.157 -10.396 15.587 1.00 84.00 80 VAL A N 1
ATOM 611 C CA . VAL A 1 80 ? -15.879 -11.796 15.244 1.00 84.00 80 VAL A CA 1
ATOM 612 C C . VAL A 1 80 ? -15.601 -12.614 16.506 1.00 84.00 80 VAL A C 1
ATOM 614 O O . VAL A 1 80 ? -14.611 -12.405 17.208 1.00 84.00 80 VAL A O 1
ATOM 617 N N . ASN A 1 81 ? -16.442 -13.614 16.767 1.00 84.75 81 ASN A N 1
ATOM 618 C CA . ASN A 1 81 ? -16.206 -14.569 17.848 1.00 84.75 81 ASN A CA 1
ATOM 619 C C . ASN A 1 81 ? -14.926 -15.373 17.587 1.00 84.75 81 ASN A C 1
ATOM 621 O O . ASN A 1 81 ? -14.704 -15.870 16.484 1.00 84.75 81 ASN A O 1
ATOM 625 N N . ASN A 1 82 ? -14.093 -15.541 18.617 1.00 86.06 82 ASN A N 1
ATOM 626 C CA . ASN A 1 82 ? -12.807 -16.245 18.525 1.00 86.06 82 ASN A CA 1
ATOM 627 C C . ASN A 1 82 ? -11.837 -15.670 17.469 1.00 86.06 82 ASN A C 1
ATOM 629 O O . ASN A 1 82 ? -11.002 -16.409 16.937 1.00 86.06 82 ASN A O 1
ATOM 633 N N . ALA A 1 83 ? -11.897 -14.358 17.201 1.00 86.06 83 ALA A N 1
ATOM 634 C CA . ALA A 1 83 ? -11.052 -13.679 16.215 1.00 86.06 83 ALA A CA 1
ATOM 635 C C . ALA A 1 83 ? -9.556 -14.004 16.363 1.00 86.06 83 ALA A C 1
ATOM 637 O O . ALA A 1 83 ? -8.899 -14.323 15.377 1.00 86.06 83 ALA A O 1
ATOM 638 N N . ALA A 1 84 ? -9.028 -14.004 17.593 1.00 86.31 84 ALA A N 1
ATOM 639 C CA . ALA A 1 84 ? -7.615 -14.284 17.853 1.00 86.31 84 ALA A CA 1
ATOM 640 C C . ALA A 1 84 ? -7.190 -15.701 17.424 1.00 86.31 84 ALA A C 1
ATOM 642 O O . ALA A 1 84 ? -6.111 -15.877 16.863 1.00 86.31 84 ALA A O 1
ATOM 643 N N . ARG A 1 85 ? -8.046 -16.713 17.641 1.00 91.38 85 ARG A N 1
ATOM 644 C CA . ARG A 1 85 ? -7.770 -18.105 17.244 1.00 91.38 85 ARG A CA 1
ATOM 645 C C . ARG A 1 85 ? -7.855 -18.283 15.730 1.00 91.38 85 ARG A C 1
ATOM 647 O O . ARG A 1 85 ? -7.062 -19.026 15.157 1.00 91.38 85 ARG A O 1
ATOM 654 N N . LEU A 1 86 ? -8.817 -17.622 15.087 1.00 91.38 86 LEU A N 1
ATOM 655 C CA . LEU A 1 86 ? -8.929 -17.641 13.631 1.00 91.38 86 LEU A CA 1
ATOM 656 C C . LEU A 1 86 ? -7.716 -16.952 12.990 1.00 91.38 86 LEU A C 1
ATOM 658 O O . LEU A 1 86 ? -7.072 -17.539 12.127 1.00 91.38 86 LEU A O 1
ATOM 662 N N . ALA A 1 87 ? -7.361 -15.757 13.468 1.00 88.56 87 ALA A N 1
ATOM 663 C CA . ALA A 1 87 ? -6.224 -14.987 12.975 1.00 88.56 87 ALA A CA 1
ATOM 664 C C . ALA A 1 87 ? -4.897 -15.740 13.141 1.00 88.56 87 ALA A C 1
ATOM 666 O O . ALA A 1 87 ? -4.126 -15.807 12.188 1.00 88.56 87 ALA A O 1
ATOM 667 N N . SER A 1 88 ? -4.640 -16.358 14.299 1.00 92.94 88 SER A N 1
ATOM 668 C CA . SER A 1 88 ? -3.395 -17.103 14.525 1.00 92.94 88 SER A CA 1
ATOM 669 C C . SER A 1 88 ? -3.286 -18.354 13.654 1.00 92.94 88 SER A C 1
ATOM 671 O O . SER A 1 88 ? -2.218 -18.622 13.103 1.00 92.94 88 SER A O 1
ATOM 673 N N . ARG A 1 89 ? -4.387 -19.095 13.458 1.00 95.12 89 ARG A N 1
ATOM 674 C CA . ARG A 1 89 ? -4.406 -20.262 12.563 1.00 95.12 89 ARG A CA 1
ATOM 675 C C . ARG A 1 89 ? -4.171 -19.856 11.108 1.00 95.12 89 ARG A C 1
ATOM 677 O O . ARG A 1 89 ? -3.400 -20.516 10.415 1.00 95.12 89 ARG A O 1
ATOM 684 N N . THR A 1 90 ? -4.792 -18.764 10.668 1.00 93.94 90 THR A N 1
ATOM 685 C CA . THR A 1 90 ? -4.589 -18.197 9.329 1.00 93.94 90 THR A CA 1
ATOM 686 C C . THR A 1 90 ? -3.161 -17.684 9.146 1.00 93.94 90 THR A C 1
ATOM 688 O O . THR A 1 90 ? -2.552 -17.951 8.115 1.00 93.94 90 THR A O 1
ATOM 691 N N . LEU A 1 91 ? -2.589 -17.012 10.150 1.00 94.88 91 LEU A N 1
ATOM 692 C CA . LEU A 1 91 ? -1.210 -16.523 10.113 1.00 94.88 91 LEU A CA 1
ATOM 693 C C . LEU A 1 91 ? -0.204 -17.674 10.020 1.00 94.88 91 LEU A C 1
ATOM 695 O O . LEU A 1 91 ? 0.711 -17.617 9.203 1.00 94.88 91 LEU A O 1
ATOM 699 N N . LEU A 1 92 ? -0.390 -18.732 10.814 1.00 97.31 92 LEU A N 1
ATOM 700 C CA . LEU A 1 92 ? 0.468 -19.917 10.762 1.00 97.31 92 LEU A CA 1
ATOM 701 C C . LEU A 1 92 ? 0.389 -20.597 9.391 1.00 97.31 92 LEU A C 1
ATOM 703 O O . LEU A 1 92 ? 1.416 -20.949 8.816 1.00 97.31 92 LEU A O 1
ATOM 707 N N . TRP A 1 93 ? -0.823 -20.735 8.846 1.00 97.38 93 TRP A N 1
ATOM 708 C CA . TRP A 1 93 ? -1.021 -21.271 7.504 1.00 97.38 93 TRP A CA 1
ATOM 709 C C . TRP A 1 93 ? -0.314 -20.414 6.444 1.00 97.38 93 TRP A C 1
ATOM 711 O O . TRP A 1 93 ? 0.471 -20.959 5.670 1.00 97.38 93 TRP A O 1
ATOM 721 N N . PHE A 1 94 ? -0.487 -19.086 6.472 1.00 97.25 94 PHE A N 1
ATOM 722 C CA . PHE A 1 94 ? 0.192 -18.171 5.549 1.00 97.25 94 PHE A CA 1
ATOM 723 C C . PHE A 1 94 ? 1.713 -18.210 5.672 1.00 97.25 94 PHE A C 1
ATOM 725 O O . PHE A 1 94 ? 2.405 -18.127 4.658 1.00 97.25 94 PHE A O 1
ATOM 732 N N . MET A 1 95 ? 2.248 -18.335 6.887 1.00 96.25 95 MET A N 1
ATOM 733 C CA . MET A 1 95 ? 3.689 -18.412 7.116 1.00 96.25 95 MET A CA 1
ATOM 734 C C . MET A 1 95 ? 4.275 -19.675 6.480 1.00 96.25 95 MET A C 1
ATOM 736 O O . MET A 1 95 ? 5.276 -19.594 5.771 1.00 96.25 95 MET A O 1
ATOM 740 N N . ILE A 1 96 ? 3.611 -20.821 6.661 1.00 97.81 96 ILE A N 1
ATOM 741 C CA . ILE A 1 96 ? 4.031 -22.097 6.069 1.00 97.81 96 ILE A CA 1
ATOM 742 C C . ILE A 1 96 ? 3.942 -22.033 4.542 1.00 97.81 96 ILE A C 1
ATOM 744 O O . ILE A 1 96 ? 4.910 -22.363 3.858 1.00 97.81 96 ILE A O 1
ATOM 748 N N . THR A 1 97 ? 2.815 -21.578 3.987 1.00 97.81 97 THR A N 1
ATOM 749 C CA . THR A 1 97 ? 2.651 -21.507 2.527 1.00 97.81 97 THR A CA 1
ATOM 750 C C . THR A 1 97 ? 3.612 -20.507 1.890 1.00 97.81 97 THR A C 1
ATOM 752 O O . THR A 1 97 ? 4.150 -20.786 0.822 1.00 97.81 97 THR A O 1
ATOM 755 N N . SER A 1 98 ? 3.877 -19.371 2.545 1.00 97.31 98 SER A N 1
ATOM 756 C CA . SER A 1 98 ? 4.843 -18.378 2.053 1.00 97.31 98 SER A CA 1
ATOM 757 C C . SER A 1 98 ? 6.269 -18.913 2.106 1.00 97.31 98 SER A C 1
ATOM 759 O O . SER A 1 98 ? 7.015 -18.725 1.151 1.00 97.31 98 SER A O 1
ATOM 761 N N . LEU A 1 99 ? 6.640 -19.633 3.171 1.00 97.56 99 LEU A N 1
ATOM 762 C CA . LEU A 1 99 ? 7.950 -20.274 3.272 1.00 97.56 99 LEU A CA 1
ATOM 763 C C . LEU A 1 99 ? 8.157 -21.296 2.147 1.00 97.56 99 LEU A C 1
ATOM 765 O O . LEU A 1 99 ? 9.200 -21.286 1.498 1.00 97.56 99 LEU A O 1
ATOM 769 N N . ILE A 1 100 ? 7.148 -22.130 1.874 1.00 98.12 100 ILE A N 1
ATOM 770 C CA . ILE A 1 100 ? 7.177 -23.092 0.763 1.00 98.12 100 ILE A CA 1
ATOM 771 C C . ILE A 1 100 ? 7.307 -22.359 -0.581 1.00 98.12 100 ILE A C 1
ATOM 773 O O . ILE A 1 100 ? 8.148 -22.730 -1.397 1.00 98.12 100 ILE A O 1
ATOM 777 N N . ALA A 1 101 ? 6.525 -21.299 -0.806 1.00 97.88 101 ALA A N 1
ATOM 778 C CA . ALA A 1 101 ? 6.582 -20.517 -2.041 1.00 97.88 101 ALA A CA 1
ATOM 779 C C . ALA A 1 101 ? 7.957 -19.861 -2.256 1.00 97.88 101 ALA A C 1
ATOM 781 O O . ALA A 1 101 ? 8.511 -19.951 -3.352 1.00 97.88 101 ALA A O 1
ATOM 782 N N . VAL A 1 102 ? 8.535 -19.253 -1.213 1.00 97.31 102 VAL A N 1
ATOM 783 C CA . VAL A 1 102 ? 9.881 -18.655 -1.253 1.00 97.31 102 VAL A CA 1
ATOM 784 C C . VAL A 1 102 ? 10.941 -19.719 -1.523 1.00 97.31 102 VAL A C 1
ATOM 786 O O . VAL A 1 102 ? 11.810 -19.501 -2.364 1.00 97.31 102 VAL A O 1
ATOM 789 N N . ALA A 1 103 ? 10.859 -20.883 -0.871 1.00 97.50 103 ALA A N 1
ATOM 790 C CA . ALA A 1 103 ? 11.794 -21.982 -1.097 1.00 97.50 103 ALA A CA 1
ATOM 791 C C . ALA A 1 103 ? 11.750 -22.475 -2.552 1.00 97.50 103 ALA A C 1
ATOM 793 O O . ALA A 1 103 ? 12.795 -22.599 -3.187 1.00 97.50 103 ALA A O 1
ATOM 794 N N . ILE A 1 104 ? 10.553 -22.689 -3.109 1.00 97.38 104 ILE A N 1
ATOM 795 C CA . ILE A 1 104 ? 10.386 -23.083 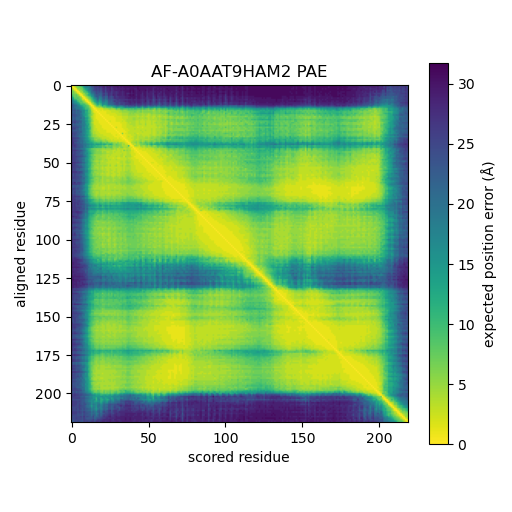-4.515 1.00 97.38 104 ILE A CA 1
ATOM 796 C C . ILE A 1 104 ? 10.935 -21.997 -5.449 1.00 97.38 104 ILE A C 1
ATOM 798 O O . ILE A 1 104 ? 11.686 -22.311 -6.370 1.00 97.38 104 ILE A O 1
ATOM 802 N N . GLY A 1 105 ? 10.606 -20.726 -5.201 1.00 96.44 105 GLY A N 1
ATOM 803 C CA . GLY A 1 105 ? 11.093 -19.600 -6.001 1.00 96.44 105 GLY A CA 1
ATOM 804 C C . GLY A 1 105 ? 12.619 -19.487 -5.998 1.00 96.44 105 GLY A C 1
ATOM 805 O O . GLY A 1 105 ? 13.217 -19.292 -7.054 1.00 96.44 105 GLY A O 1
ATOM 806 N N . LEU A 1 106 ? 13.254 -19.682 -4.838 1.00 96.38 106 LEU A N 1
ATOM 807 C CA . LEU A 1 106 ? 14.711 -19.717 -4.706 1.00 96.38 106 LEU A CA 1
ATOM 808 C C . LEU A 1 106 ? 15.320 -20.898 -5.460 1.00 96.38 106 LEU A C 1
ATOM 810 O O . LEU A 1 106 ? 16.285 -20.705 -6.193 1.00 96.38 106 LEU A O 1
ATOM 814 N N . VAL A 1 107 ? 14.755 -22.101 -5.321 1.00 96.62 107 VAL A N 1
ATOM 815 C CA . VAL A 1 107 ? 15.240 -23.296 -6.029 1.00 96.62 107 VAL A CA 1
ATOM 816 C C . VAL A 1 107 ? 15.156 -23.098 -7.539 1.00 96.62 107 VAL A C 1
ATOM 818 O O . VAL A 1 107 ? 16.145 -23.323 -8.233 1.00 96.62 107 VAL A O 1
ATOM 821 N N . ILE A 1 108 ? 14.017 -22.627 -8.053 1.00 96.12 108 ILE A N 1
ATOM 822 C CA . ILE A 1 108 ? 13.865 -22.334 -9.483 1.00 96.12 108 ILE A CA 1
ATOM 823 C C . ILE A 1 108 ? 14.868 -21.259 -9.901 1.00 96.12 108 ILE A C 1
ATOM 825 O O . ILE A 1 108 ? 15.595 -21.474 -10.862 1.00 96.12 108 ILE A O 1
ATOM 829 N N . GLY A 1 109 ? 14.976 -20.151 -9.161 1.00 94.25 109 GLY A N 1
ATOM 830 C CA . GLY A 1 109 ? 15.907 -19.066 -9.478 1.00 94.25 109 GLY A CA 1
ATOM 831 C C . GLY A 1 109 ? 17.374 -19.508 -9.521 1.00 94.25 109 GLY A C 1
ATOM 832 O O . GLY A 1 109 ? 18.104 -19.105 -10.425 1.00 94.25 109 GLY A O 1
ATOM 833 N N . LEU A 1 110 ? 17.787 -20.377 -8.593 1.00 93.69 110 LEU A N 1
ATOM 834 C CA . LEU A 1 110 ? 19.128 -20.970 -8.548 1.00 93.69 110 LEU A CA 1
ATOM 835 C C . LEU A 1 110 ? 19.377 -21.924 -9.723 1.00 93.69 110 LEU A C 1
ATOM 837 O O . LEU A 1 110 ? 20.469 -21.921 -10.285 1.00 93.69 110 LEU A O 1
ATOM 841 N N . VAL A 1 111 ? 18.378 -22.726 -10.104 1.00 94.62 111 VAL A N 1
ATOM 842 C CA . VAL A 1 111 ? 18.502 -23.724 -11.180 1.00 94.62 111 VAL A CA 1
ATOM 843 C C . VAL A 1 111 ? 18.436 -23.082 -12.565 1.00 94.62 111 VAL A C 1
ATOM 845 O O . VAL A 1 111 ? 19.240 -23.414 -13.431 1.00 94.62 111 VAL A O 1
ATOM 848 N N . THR A 1 112 ? 17.487 -22.175 -12.801 1.00 92.19 112 THR A N 1
ATOM 849 C CA . THR A 1 112 ? 17.298 -21.556 -14.119 1.00 92.19 112 THR A CA 1
ATOM 850 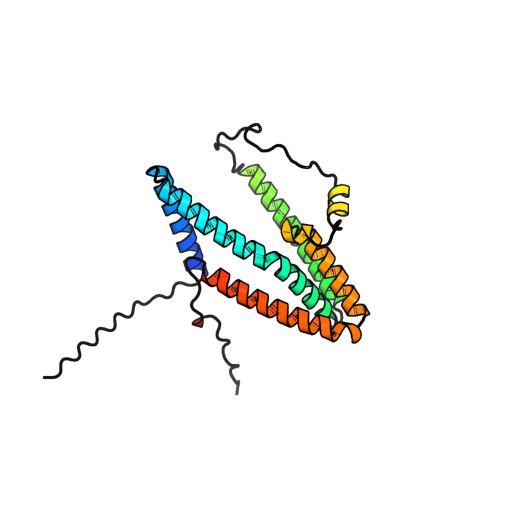C C . THR A 1 112 ? 18.285 -20.430 -14.379 1.00 92.19 112 THR A C 1
ATOM 852 O O . THR A 1 112 ? 18.482 -20.081 -15.537 1.00 92.19 112 THR A O 1
ATOM 855 N N . ASN A 1 113 ? 18.863 -19.845 -13.321 1.00 87.81 113 ASN A N 1
ATOM 856 C CA . ASN A 1 113 ? 19.790 -18.716 -13.375 1.00 87.81 113 ASN A CA 1
ATOM 857 C C . ASN A 1 113 ? 19.355 -17.654 -14.412 1.00 87.81 113 ASN A C 1
ATOM 859 O O . ASN A 1 113 ? 20.033 -17.453 -15.421 1.00 87.81 113 ASN A O 1
ATOM 863 N N . PRO A 1 114 ? 18.204 -16.981 -14.206 1.00 83.94 114 PRO A N 1
ATOM 864 C CA . PRO A 1 114 ? 17.556 -16.160 -15.236 1.00 83.94 114 PRO A CA 1
ATOM 865 C C . PRO A 1 114 ? 18.353 -14.906 -15.647 1.00 83.94 114 PRO A C 1
ATOM 867 O O . PRO A 1 114 ? 17.941 -14.200 -16.562 1.00 83.94 114 PRO A O 1
ATOM 870 N N . GLY A 1 115 ? 19.481 -14.619 -14.984 1.00 79.69 115 GLY A N 1
ATOM 871 C CA . GLY A 1 115 ? 20.423 -13.558 -15.357 1.00 79.69 115 GLY A CA 1
ATOM 872 C C . GLY A 1 115 ? 21.610 -14.031 -16.205 1.00 79.69 115 GLY A C 1
ATOM 873 O O . GLY A 1 115 ? 22.372 -13.193 -16.699 1.00 79.69 115 GLY A O 1
ATOM 874 N N . ALA A 1 116 ? 21.788 -15.343 -16.392 1.00 80.94 116 ALA A N 1
ATOM 875 C CA . ALA A 1 116 ? 22.858 -15.883 -17.220 1.00 80.94 116 ALA A CA 1
ATOM 876 C C . ALA A 1 116 ? 22.711 -15.391 -18.672 1.00 80.94 116 ALA A C 1
ATOM 878 O O . ALA A 1 116 ? 21.637 -15.461 -19.262 1.00 80.94 116 ALA A O 1
ATOM 879 N N . GLY A 1 117 ? 23.799 -14.872 -19.247 1.00 77.81 117 GLY A N 1
ATOM 880 C CA . GLY A 1 117 ? 23.813 -14.355 -20.622 1.00 77.81 117 GLY A CA 1
ATOM 881 C C . GLY A 1 117 ? 23.395 -12.890 -20.788 1.00 77.81 117 GLY A C 1
ATOM 882 O O . GLY A 1 117 ? 23.443 -12.383 -21.903 1.00 77.81 117 GLY A O 1
ATOM 883 N N . THR A 1 118 ? 23.052 -12.177 -19.709 1.00 81.12 118 THR A N 1
ATOM 884 C CA . THR A 1 118 ? 22.754 -10.729 -19.774 1.00 81.12 118 THR A CA 1
ATOM 885 C C . THR A 1 118 ? 24.001 -9.851 -19.942 1.00 81.12 118 THR A C 1
ATOM 887 O O . THR A 1 118 ? 23.875 -8.664 -20.222 1.00 81.12 118 THR A O 1
ATOM 890 N N . GLY A 1 119 ? 25.206 -10.413 -19.765 1.00 79.31 119 GLY A N 1
ATOM 891 C CA . GLY A 1 119 ? 26.472 -9.671 -19.815 1.00 79.31 119 GLY A CA 1
ATOM 892 C C . GLY A 1 119 ? 26.697 -8.729 -18.627 1.00 79.31 119 GLY A C 1
ATOM 893 O O . GLY A 1 119 ? 27.724 -8.062 -18.582 1.00 79.31 119 GLY A O 1
ATOM 894 N N . LEU A 1 120 ? 25.762 -8.690 -17.669 1.00 79.12 120 LEU A N 1
ATOM 895 C CA . LEU A 1 120 ? 25.848 -7.864 -16.472 1.00 79.12 120 LEU A CA 1
ATOM 896 C C . LEU A 1 120 ? 26.918 -8.415 -15.529 1.00 79.12 120 LEU A C 1
ATOM 898 O O . LEU A 1 120 ? 26.909 -9.594 -15.163 1.00 79.12 120 LEU A O 1
ATOM 902 N N . THR A 1 121 ? 27.827 -7.546 -15.116 1.00 77.00 121 THR A N 1
ATOM 903 C CA . THR A 1 121 ? 28.849 -7.836 -14.115 1.00 77.00 121 THR A CA 1
ATOM 904 C C . THR A 1 121 ? 28.421 -7.304 -12.745 1.00 77.00 121 THR A C 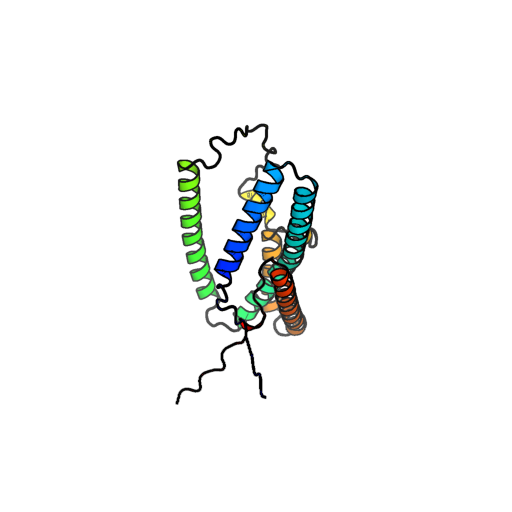1
ATOM 906 O O . THR A 1 121 ? 27.601 -6.388 -12.658 1.00 77.00 121 THR A O 1
ATOM 909 N N . PRO A 1 122 ? 29.003 -7.800 -11.639 1.00 71.31 122 PRO A N 1
ATOM 910 C CA . PRO A 1 122 ? 28.785 -7.208 -10.318 1.00 71.31 122 PRO A CA 1
ATOM 911 C C . PRO A 1 122 ? 29.148 -5.715 -10.238 1.00 71.31 122 PRO A C 1
ATOM 913 O O . PRO A 1 122 ? 28.676 -5.034 -9.335 1.00 71.31 122 PRO A O 1
ATOM 916 N N . ALA A 1 123 ? 29.975 -5.207 -11.163 1.00 73.31 123 ALA A N 1
ATOM 917 C CA . ALA A 1 123 ? 30.328 -3.792 -11.255 1.00 73.31 123 ALA A CA 1
ATOM 918 C C . ALA A 1 123 ? 29.223 -2.932 -11.898 1.00 73.31 123 ALA A C 1
ATOM 920 O O . ALA A 1 123 ? 29.168 -1.734 -11.632 1.00 73.31 123 ALA A O 1
ATOM 921 N N . ASP A 1 124 ? 28.331 -3.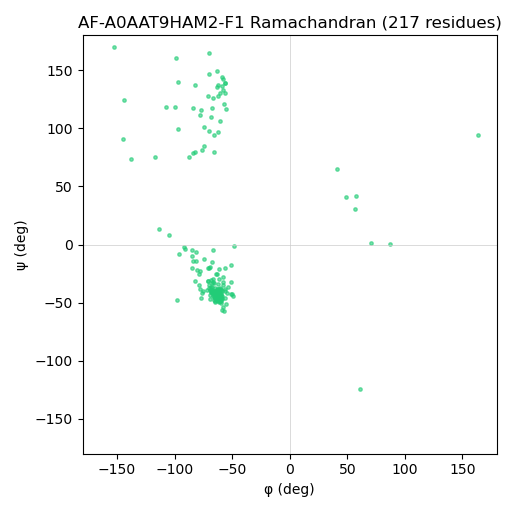542 -12.687 1.00 76.62 124 ASP A N 1
ATOM 922 C CA . ASP A 1 124 ? 27.147 -2.888 -13.264 1.00 76.62 124 ASP A CA 1
ATOM 923 C C . ASP A 1 124 ? 25.982 -2.818 -12.259 1.00 76.62 124 ASP A C 1
ATOM 925 O O . ASP A 1 124 ? 25.006 -2.094 -12.459 1.00 76.62 124 ASP A O 1
ATOM 929 N N . GLY A 1 125 ? 26.076 -3.578 -11.162 1.00 69.56 125 GLY A N 1
ATOM 930 C CA . GLY A 1 125 ? 25.130 -3.545 -10.055 1.00 69.56 125 GLY A CA 1
ATOM 931 C C . GLY A 1 125 ? 25.422 -2.403 -9.082 1.00 69.56 125 GLY A C 1
ATOM 932 O O . GLY A 1 125 ? 26.565 -2.179 -8.680 1.00 69.56 125 GLY A O 1
ATOM 933 N N . ALA A 1 126 ? 24.375 -1.708 -8.634 1.00 73.50 126 ALA A N 1
ATOM 934 C CA . ALA A 1 126 ? 24.489 -0.822 -7.481 1.00 73.50 126 ALA A CA 1
ATOM 935 C C . ALA A 1 126 ? 24.970 -1.631 -6.263 1.00 73.50 126 ALA A C 1
ATOM 937 O O . ALA A 1 126 ? 24.450 -2.716 -5.983 1.00 73.50 126 ALA A O 1
ATOM 938 N N . LYS A 1 127 ? 25.969 -1.113 -5.535 1.00 70.94 127 LYS A N 1
ATOM 939 C CA . LYS A 1 127 ? 26.410 -1.727 -4.274 1.00 70.94 127 LYS A CA 1
ATOM 940 C C . LYS A 1 127 ? 25.206 -1.824 -3.329 1.00 70.94 127 LYS A C 1
ATOM 942 O O . LYS A 1 127 ? 24.442 -0.860 -3.268 1.00 70.94 127 LYS A O 1
ATOM 947 N N . PRO A 1 128 ? 25.034 -2.930 -2.581 1.00 65.19 128 PRO A N 1
ATOM 948 C CA . PRO A 1 128 ? 23.951 -3.033 -1.612 1.00 65.19 128 PRO A CA 1
ATOM 949 C C . PRO A 1 128 ? 24.026 -1.854 -0.639 1.00 65.19 128 PRO A C 1
ATOM 951 O O . PRO A 1 128 ? 25.013 -1.713 0.080 1.00 65.19 128 PRO A O 1
ATOM 954 N N . GLU A 1 129 ? 23.002 -0.999 -0.625 1.00 62.78 129 GLU A N 1
ATOM 955 C CA . GLU A 1 129 ? 22.979 0.188 0.243 1.00 62.78 129 GLU A CA 1
ATOM 956 C C . GLU A 1 129 ? 22.988 -0.197 1.731 1.00 62.78 129 GLU A C 1
ATOM 958 O O . GLU A 1 129 ? 23.455 0.571 2.572 1.00 62.78 129 GLU A O 1
ATOM 963 N N . ARG A 1 130 ? 22.509 -1.408 2.061 1.00 60.38 130 ARG A N 1
ATOM 964 C CA . ARG A 1 130 ? 22.466 -1.973 3.415 1.00 60.38 130 ARG A CA 1
ATOM 965 C C . ARG A 1 130 ? 22.742 -3.483 3.373 1.00 60.38 130 ARG A C 1
ATOM 967 O O . ARG A 1 130 ? 22.007 -4.229 2.733 1.00 60.38 130 ARG A O 1
ATOM 974 N N . THR A 1 131 ? 23.743 -3.951 4.117 1.00 64.69 131 THR A N 1
ATOM 975 C CA . THR A 1 131 ? 23.815 -5.342 4.598 1.00 64.69 131 THR A CA 1
ATOM 976 C C . THR A 1 131 ? 23.279 -5.356 6.023 1.00 64.69 131 THR A C 1
ATOM 978 O O . THR A 1 131 ? 23.982 -4.939 6.940 1.00 64.69 131 THR A O 1
ATOM 981 N N . GLY A 1 132 ? 22.017 -5.748 6.192 1.00 66.69 132 GLY A N 1
ATOM 982 C CA . GLY A 1 132 ? 21.359 -5.778 7.497 1.00 66.69 132 GLY A CA 1
ATOM 983 C C . GLY A 1 132 ? 21.394 -7.165 8.132 1.00 66.69 132 GLY A C 1
ATOM 984 O O . GLY A 1 132 ? 21.200 -8.175 7.453 1.00 66.69 132 GLY A O 1
ATOM 985 N N . SER A 1 133 ? 21.614 -7.211 9.441 1.00 85.75 133 SER A N 1
ATOM 986 C CA . SER A 1 133 ? 21.348 -8.381 10.278 1.00 85.75 133 SER A CA 1
ATOM 987 C C . SER A 1 133 ? 19.836 -8.607 10.433 1.00 85.75 133 SER A C 1
ATOM 989 O O . SER A 1 133 ? 19.026 -7.704 10.225 1.00 85.75 133 SER A O 1
ATOM 991 N N . TRP A 1 134 ? 19.441 -9.795 10.898 1.00 85.56 134 TRP A N 1
ATOM 992 C CA . TRP A 1 134 ? 18.075 -10.058 11.372 1.00 85.56 134 TRP A CA 1
ATOM 993 C C . TRP A 1 134 ? 17.592 -9.030 12.403 1.00 85.56 134 TRP A C 1
ATOM 995 O O . TRP A 1 134 ? 16.407 -8.705 12.450 1.00 85.56 134 TRP A O 1
ATOM 1005 N N . ILE A 1 135 ? 18.512 -8.498 13.211 1.00 87.25 135 ILE A N 1
ATOM 1006 C CA . ILE A 1 135 ? 18.204 -7.457 14.195 1.00 87.25 135 ILE A CA 1
ATOM 1007 C C . ILE A 1 135 ? 17.847 -6.138 13.498 1.00 87.25 135 ILE A C 1
ATOM 1009 O O . ILE A 1 135 ? 16.876 -5.503 13.899 1.00 87.25 135 ILE A O 1
ATOM 1013 N N . ASP A 1 136 ? 18.558 -5.767 12.430 1.00 85.12 136 ASP A N 1
ATOM 1014 C CA . ASP A 1 136 ? 18.302 -4.531 11.673 1.00 85.12 136 ASP A CA 1
ATOM 1015 C C . ASP A 1 136 ? 16.948 -4.570 10.959 1.00 85.12 136 ASP A C 1
ATOM 1017 O O . ASP A 1 136 ? 16.269 -3.554 10.830 1.00 85.12 136 ASP A O 1
ATOM 1021 N N . PHE A 1 137 ? 16.519 -5.759 10.526 1.00 85.31 137 PHE A N 1
ATOM 1022 C CA . PHE A 1 137 ? 15.166 -5.953 10.015 1.00 85.31 137 PHE A CA 1
ATOM 1023 C C . PHE A 1 137 ? 14.116 -5.688 11.101 1.00 85.31 137 PHE A C 1
ATOM 1025 O O . PHE A 1 137 ? 13.147 -4.974 10.854 1.00 85.31 137 PHE A O 1
ATOM 1032 N N . LEU A 1 138 ? 14.311 -6.237 12.306 1.00 87.44 138 LEU A N 1
ATOM 1033 C CA . LEU A 1 138 ? 13.353 -6.100 13.403 1.00 87.44 138 LEU A CA 1
ATOM 1034 C C . LEU A 1 138 ? 13.256 -4.650 13.897 1.00 87.44 138 LEU A C 1
ATOM 1036 O O . LEU A 1 138 ? 12.153 -4.150 14.117 1.00 87.44 138 LEU A O 1
ATOM 1040 N N . THR A 1 139 ? 14.391 -3.963 14.031 1.00 86.25 139 THR A N 1
ATOM 1041 C CA . THR A 1 139 ? 14.418 -2.536 14.383 1.00 86.25 139 THR A CA 1
ATOM 1042 C C . THR A 1 139 ? 13.871 -1.664 13.253 1.00 86.25 139 THR A C 1
ATOM 1044 O O . THR A 1 139 ? 13.220 -0.663 13.533 1.00 86.25 139 THR A O 1
ATOM 1047 N N . GLY A 1 140 ? 14.030 -2.078 11.992 1.00 88.25 140 GLY A N 1
ATOM 1048 C CA . GLY A 1 140 ? 13.482 -1.395 10.819 1.00 88.25 140 GLY A CA 1
ATOM 1049 C C . GLY A 1 140 ? 11.952 -1.422 10.695 1.00 88.25 140 GLY A C 1
ATOM 1050 O O . GLY A 1 140 ? 11.401 -0.633 9.924 1.00 88.25 140 GLY A O 1
ATOM 1051 N N . ILE A 1 141 ? 11.255 -2.285 11.448 1.00 92.25 141 ILE A N 1
ATOM 1052 C CA . ILE A 1 141 ? 9.780 -2.315 11.507 1.00 92.25 141 ILE A CA 1
ATOM 1053 C C . ILE A 1 141 ? 9.230 -1.071 12.204 1.00 92.25 141 ILE A C 1
ATOM 1055 O O . ILE A 1 141 ? 8.168 -0.571 11.828 1.00 92.25 141 ILE A O 1
ATOM 1059 N N . VAL A 1 142 ? 9.927 -0.588 13.234 1.00 92.50 142 VAL A N 1
ATOM 1060 C CA . VAL A 1 142 ? 9.482 0.563 14.016 1.00 92.50 142 VAL A CA 1
ATOM 1061 C C . VAL A 1 142 ? 9.931 1.831 13.290 1.00 92.50 142 VAL A C 1
ATOM 1063 O O . VAL A 1 142 ? 11.133 2.037 13.121 1.00 92.50 142 VAL A O 1
ATOM 1066 N N . PRO A 1 143 ? 9.002 2.686 12.838 1.00 90.62 143 PRO A N 1
ATOM 1067 C CA . PRO A 1 143 ? 9.375 3.920 12.169 1.00 90.62 143 PRO A CA 1
ATOM 1068 C C . PRO A 1 143 ? 9.992 4.917 13.152 1.00 90.62 143 PRO A C 1
ATOM 1070 O O . PRO A 1 143 ? 9.593 4.999 14.314 1.00 90.62 143 PRO A O 1
ATOM 1073 N N . THR A 1 144 ? 10.937 5.713 12.660 1.00 90.81 144 THR A N 1
ATOM 1074 C CA . THR A 1 144 ? 11.544 6.821 13.412 1.00 90.81 144 THR A CA 1
ATOM 1075 C C . THR A 1 144 ? 10.654 8.060 13.450 1.00 90.81 144 THR A C 1
ATOM 1077 O O . THR A 1 144 ? 10.761 8.866 14.371 1.00 90.81 144 THR A O 1
ATOM 1080 N N . ASP A 1 145 ? 9.772 8.211 12.462 1.00 93.38 145 ASP A N 1
ATOM 1081 C CA . ASP A 1 145 ? 8.837 9.322 12.323 1.00 93.38 145 ASP A CA 1
ATOM 1082 C C . ASP A 1 145 ? 7.579 8.894 11.543 1.00 93.38 145 ASP A C 1
ATOM 1084 O O . ASP A 1 145 ? 7.511 7.806 10.976 1.00 93.38 145 ASP A O 1
ATOM 1088 N N . VAL A 1 146 ? 6.555 9.747 11.526 1.00 91.12 146 VAL A N 1
ATOM 1089 C CA . VAL A 1 146 ? 5.238 9.405 10.963 1.00 91.12 146 VAL A CA 1
ATOM 1090 C C . VAL A 1 146 ? 5.159 9.635 9.450 1.00 91.12 146 VAL A C 1
ATOM 1092 O O . VAL A 1 146 ? 4.284 9.065 8.807 1.00 91.12 146 VAL A O 1
ATOM 1095 N N . ILE A 1 147 ? 6.030 10.459 8.861 1.00 92.81 147 ILE A N 1
ATOM 1096 C CA . ILE A 1 147 ? 5.869 10.965 7.487 1.00 92.81 147 ILE A CA 1
ATOM 1097 C C . ILE A 1 147 ? 6.701 10.148 6.497 1.00 92.81 147 ILE A C 1
ATOM 1099 O O . ILE A 1 147 ? 6.168 9.704 5.475 1.00 92.81 147 ILE A O 1
ATOM 1103 N N . THR A 1 148 ? 7.971 9.898 6.820 1.00 92.50 148 THR A N 1
ATOM 1104 C CA . THR A 1 148 ? 8.926 9.157 5.982 1.00 92.50 148 THR A CA 1
ATOM 1105 C C . THR A 1 148 ? 8.385 7.813 5.482 1.00 92.50 148 THR A C 1
ATOM 1107 O O . THR A 1 148 ? 8.523 7.531 4.288 1.00 92.50 148 THR A O 1
ATOM 1110 N N . PRO A 1 149 ? 7.684 6.995 6.302 1.00 93.06 149 PRO A N 1
ATOM 1111 C CA . PRO A 1 149 ? 7.145 5.722 5.831 1.00 93.06 149 PRO A CA 1
ATOM 1112 C C . PRO A 1 149 ? 6.194 5.873 4.638 1.00 93.06 149 PRO A C 1
ATOM 1114 O O . PRO A 1 149 ? 6.180 5.0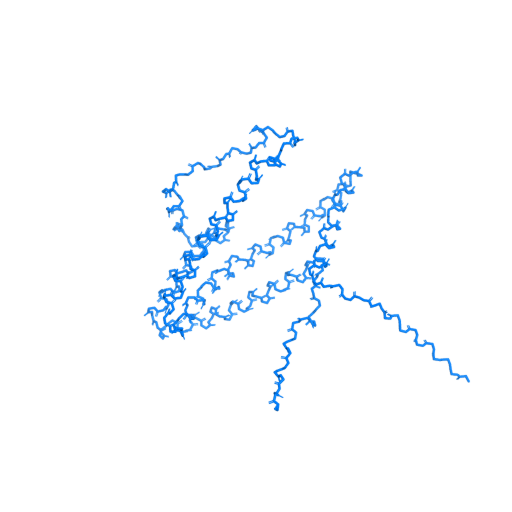23 3.748 1.00 93.06 149 PRO A O 1
ATOM 1117 N N . PHE A 1 150 ? 5.419 6.961 4.590 1.00 91.81 150 PHE A N 1
ATOM 1118 C CA . PHE A 1 150 ? 4.467 7.224 3.511 1.00 91.81 150 PHE A CA 1
ATOM 1119 C C . PHE A 1 150 ? 5.128 7.837 2.276 1.00 91.81 150 PHE A C 1
ATOM 1121 O O . PHE A 1 150 ? 4.671 7.571 1.164 1.00 91.81 150 PHE A O 1
ATOM 1128 N N . THR A 1 151 ? 6.194 8.625 2.440 1.00 89.56 151 THR A N 1
ATOM 1129 C CA . THR A 1 151 ? 6.918 9.227 1.309 1.00 89.56 151 THR A CA 1
ATOM 1130 C C . THR A 1 151 ? 7.837 8.225 0.617 1.00 89.56 151 THR A C 1
ATOM 1132 O O . THR A 1 151 ? 7.926 8.221 -0.609 1.00 89.56 151 THR A O 1
ATOM 1135 N N . GLU A 1 152 ? 8.486 7.350 1.387 1.00 89.50 152 GLU A N 1
ATOM 1136 C CA . GLU A 1 152 ? 9.399 6.319 0.874 1.00 89.50 152 GLU A CA 1
ATOM 1137 C C . GLU A 1 152 ? 8.702 4.984 0.580 1.00 89.50 152 GLU A C 1
ATOM 1139 O O . GLU A 1 152 ? 9.323 4.062 0.055 1.00 89.50 152 GLU A O 1
ATOM 1144 N N . LEU A 1 153 ? 7.403 4.877 0.879 1.00 89.88 153 LEU A N 1
ATOM 1145 C CA . LEU A 1 153 ? 6.606 3.657 0.714 1.00 89.88 153 LEU A CA 1
ATOM 1146 C C . LEU A 1 153 ? 7.167 2.467 1.496 1.00 89.88 153 LEU A C 1
ATOM 1148 O O . LEU A 1 153 ? 7.152 1.328 1.019 1.00 89.88 153 LEU A O 1
ATOM 1152 N N . ASN A 1 154 ? 7.614 2.711 2.727 1.00 92.88 154 ASN A N 1
ATOM 1153 C CA . ASN A 1 154 ? 7.993 1.638 3.631 1.00 92.88 154 ASN A CA 1
ATOM 1154 C C . ASN A 1 154 ? 6.735 0.940 4.168 1.00 92.88 154 ASN A C 1
ATOM 1156 O O . ASN A 1 154 ? 6.212 1.253 5.239 1.00 92.88 154 ASN A O 1
ATOM 1160 N N . VAL A 1 155 ? 6.239 -0.025 3.390 1.00 93.00 155 VAL A N 1
ATOM 1161 C CA . VAL A 1 155 ? 4.990 -0.747 3.673 1.00 93.00 155 VAL A CA 1
ATOM 1162 C C . VAL A 1 155 ? 5.019 -1.410 5.050 1.00 93.00 155 VAL A C 1
ATOM 1164 O O . VAL A 1 155 ? 4.011 -1.395 5.750 1.00 93.00 155 VAL A O 1
ATOM 1167 N N . LEU A 1 156 ? 6.165 -1.953 5.468 1.00 93.38 156 LEU A N 1
ATOM 1168 C CA . LEU A 1 156 ? 6.302 -2.641 6.752 1.00 93.38 156 LEU A CA 1
ATOM 1169 C C . LEU A 1 156 ? 6.042 -1.693 7.931 1.00 93.38 156 LEU A C 1
ATOM 1171 O O . LEU A 1 156 ? 5.267 -2.020 8.831 1.00 93.38 156 LEU A O 1
ATOM 1175 N N . GLN A 1 157 ? 6.621 -0.493 7.877 1.00 95.81 157 GLN A N 1
ATOM 1176 C CA . GLN A 1 157 ? 6.411 0.554 8.878 1.00 95.81 157 GLN A CA 1
ATOM 1177 C C . GLN A 1 157 ? 4.974 1.094 8.858 1.00 95.81 157 GLN A C 1
ATOM 1179 O O . GLN A 1 157 ? 4.370 1.280 9.916 1.00 95.81 157 GLN A O 1
ATOM 1184 N N . ILE A 1 158 ? 4.386 1.285 7.669 1.00 96.38 158 ILE A N 1
ATOM 1185 C CA . ILE A 1 158 ? 2.979 1.702 7.524 1.00 96.38 158 ILE A CA 1
ATOM 1186 C C . ILE A 1 158 ? 2.043 0.684 8.189 1.00 96.38 158 ILE A C 1
ATOM 1188 O O . ILE A 1 158 ? 1.155 1.065 8.956 1.00 96.38 158 ILE A O 1
ATOM 1192 N N . VAL A 1 159 ? 2.253 -0.610 7.929 1.00 95.88 159 VAL A N 1
ATOM 1193 C CA . VAL A 1 159 ? 1.462 -1.695 8.528 1.00 95.88 159 VAL A CA 1
ATOM 1194 C C . VAL A 1 159 ? 1.633 -1.720 10.045 1.00 95.88 159 VAL A C 1
ATOM 1196 O O . VAL A 1 159 ? 0.638 -1.868 10.754 1.00 95.88 159 VAL A O 1
ATOM 1199 N N . PHE A 1 160 ? 2.853 -1.533 10.558 1.00 96.00 160 PHE A N 1
ATOM 1200 C CA . PHE A 1 160 ? 3.104 -1.471 11.999 1.00 96.00 160 PHE A CA 1
ATOM 1201 C C . PHE A 1 160 ? 2.327 -0.327 12.668 1.00 96.00 160 PHE A C 1
ATOM 1203 O O . PHE A 1 160 ? 1.594 -0.564 13.630 1.00 96.00 160 PHE A O 1
ATOM 1210 N N . MET A 1 161 ? 2.413 0.894 12.129 1.00 96.75 161 MET A N 1
ATOM 1211 C CA . MET A 1 161 ? 1.666 2.043 12.660 1.00 96.75 161 MET A CA 1
ATOM 1212 C C . MET A 1 161 ? 0.155 1.814 12.618 1.00 96.75 161 MET A C 1
ATOM 1214 O O . MET A 1 161 ? -0.537 2.091 13.599 1.00 96.75 161 MET A O 1
ATOM 1218 N N . ALA A 1 162 ? -0.362 1.281 11.508 1.00 96.81 162 ALA A N 1
ATOM 1219 C CA . ALA A 1 162 ? -1.781 0.973 11.363 1.00 96.81 162 ALA A CA 1
ATOM 1220 C C . ALA A 1 162 ? -2.243 -0.091 12.366 1.00 96.81 162 ALA A C 1
ATOM 1222 O O . ALA A 1 162 ? -3.333 0.019 12.930 1.00 96.81 162 ALA A O 1
ATOM 1223 N N . ALA A 1 163 ? -1.404 -1.098 12.625 1.00 95.19 163 ALA A N 1
ATOM 1224 C CA . ALA A 1 163 ? -1.688 -2.140 13.600 1.00 95.19 163 ALA A CA 1
ATOM 1225 C C . ALA A 1 163 ? -1.752 -1.589 15.027 1.00 95.19 163 ALA A C 1
ATOM 1227 O O . ALA A 1 163 ? -2.724 -1.848 15.740 1.00 95.19 163 ALA A O 1
ATOM 1228 N N . VAL A 1 164 ? -0.766 -0.779 15.422 1.00 95.44 164 VAL A N 1
ATOM 1229 C CA . VAL A 1 164 ? -0.748 -0.105 16.730 1.00 95.44 164 VAL A CA 1
ATOM 1230 C C . VAL A 1 164 ? -1.973 0.799 16.888 1.00 95.44 164 VAL A C 1
ATOM 1232 O O . VAL A 1 164 ? -2.674 0.706 17.897 1.00 95.44 164 VAL A O 1
ATOM 1235 N N . ALA A 1 165 ? -2.286 1.614 15.877 1.00 95.62 165 ALA A N 1
ATOM 1236 C CA . ALA A 1 165 ? -3.455 2.490 15.888 1.00 95.62 165 ALA A CA 1
ATOM 1237 C C . ALA A 1 165 ? -4.777 1.703 15.974 1.00 95.62 165 ALA A C 1
ATOM 1239 O O . ALA A 1 165 ? -5.663 2.074 16.744 1.00 95.62 165 ALA A O 1
ATOM 1240 N N . GLY A 1 166 ? -4.904 0.586 15.250 1.00 94.88 166 GLY A N 1
ATOM 1241 C CA . GLY A 1 166 ? -6.089 -0.279 15.292 1.00 94.88 166 GLY A CA 1
ATOM 1242 C C . GLY A 1 166 ? -6.293 -0.954 16.642 1.00 94.88 166 GLY A C 1
ATOM 1243 O O . GLY A 1 166 ? -7.413 -0.980 17.155 1.00 94.88 166 GLY A O 1
ATOM 1244 N N . ILE A 1 167 ? -5.217 -1.447 17.257 1.00 93.38 167 ILE A N 1
ATOM 1245 C CA . ILE A 1 167 ? -5.266 -2.037 18.600 1.00 93.38 167 ILE A CA 1
ATOM 1246 C C . ILE A 1 167 ? -5.616 -0.967 19.644 1.00 93.38 167 ILE A C 1
ATOM 1248 O O . ILE A 1 167 ? -6.465 -1.209 20.503 1.00 93.38 167 ILE A O 1
ATOM 1252 N N . ALA A 1 168 ? -5.028 0.229 19.558 1.00 94.31 168 ALA A N 1
ATOM 1253 C CA . ALA A 1 168 ? -5.349 1.338 20.457 1.00 94.31 168 ALA A CA 1
ATOM 1254 C C . ALA A 1 168 ? -6.817 1.783 20.322 1.00 94.31 168 ALA A C 1
ATOM 1256 O O . ALA A 1 168 ? -7.505 1.974 21.327 1.00 94.31 168 ALA A O 1
ATOM 1257 N N . ALA A 1 169 ? -7.335 1.881 19.093 1.00 93.62 169 ALA A N 1
ATOM 1258 C CA . ALA A 1 169 ? -8.737 2.205 18.839 1.00 93.62 169 ALA A CA 1
ATOM 1259 C C . ALA A 1 169 ? -9.697 1.144 19.407 1.00 93.62 169 ALA A C 1
ATOM 1261 O O . ALA A 1 169 ? -10.737 1.492 19.967 1.00 93.62 169 ALA A O 1
ATOM 1262 N N . LEU A 1 170 ? -9.336 -0.144 19.326 1.00 89.38 170 LEU A N 1
ATOM 1263 C CA . LEU A 1 170 ? -10.092 -1.227 19.964 1.00 89.38 170 LEU A CA 1
ATOM 1264 C C . LEU A 1 170 ? -10.160 -1.070 21.488 1.00 89.38 170 LEU A C 1
ATOM 1266 O O . LEU A 1 170 ? -11.227 -1.276 22.063 1.00 89.38 170 LEU A O 1
ATOM 1270 N N . GLN A 1 171 ? -9.050 -0.694 22.129 1.00 89.50 171 GLN A N 1
ATOM 1271 C CA . GLN A 1 171 ? -8.995 -0.490 23.581 1.00 89.50 171 GLN A CA 1
ATOM 1272 C C . GLN A 1 171 ? -9.783 0.749 24.034 1.00 89.50 171 GLN A C 1
ATOM 1274 O O . GLN A 1 171 ? -10.397 0.733 25.097 1.00 89.50 171 GLN A O 1
ATOM 1279 N N . LEU A 1 172 ? -9.801 1.810 23.222 1.00 92.25 172 LEU A N 1
ATOM 1280 C CA . LEU A 1 172 ? -10.565 3.036 23.488 1.00 92.25 172 LEU A CA 1
ATOM 1281 C C . LEU A 1 172 ? -12.087 2.852 23.352 1.00 92.25 172 LEU A C 1
ATOM 1283 O O . LEU A 1 172 ? -12.851 3.657 23.894 1.00 92.25 172 LEU A O 1
ATOM 1287 N N . GLY A 1 173 ? -12.536 1.818 22.635 1.00 87.69 173 GLY A N 1
ATOM 1288 C CA . GLY A 1 173 ? -13.948 1.473 22.498 1.00 87.69 173 GLY A CA 1
ATOM 1289 C C . GLY A 1 173 ? -14.769 2.589 21.847 1.00 87.69 173 GLY A C 1
ATOM 1290 O O . GLY A 1 173 ? -14.462 3.046 20.747 1.00 87.69 173 GLY A O 1
ATOM 1291 N N . GLU A 1 174 ? -15.832 3.037 22.521 1.00 89.00 174 GLU A N 1
ATOM 1292 C CA . GLU A 1 174 ? -16.759 4.048 21.988 1.00 89.00 174 GLU A CA 1
ATOM 1293 C C . GLU A 1 174 ? -16.092 5.399 21.706 1.00 89.00 174 GLU A C 1
ATOM 1295 O O . GLU A 1 174 ? -16.470 6.084 20.757 1.00 89.00 174 GLU A O 1
ATOM 1300 N N . LYS A 1 175 ? -15.041 5.757 22.454 1.00 92.06 175 LYS A N 1
ATOM 1301 C CA . LYS A 1 175 ? -14.318 7.023 22.253 1.00 92.06 175 LYS A CA 1
ATOM 1302 C C . LYS A 1 175 ? -13.626 7.105 20.891 1.00 92.06 175 LYS A C 1
ATOM 1304 O O . LYS A 1 175 ? -13.415 8.203 20.386 1.00 92.06 175 LYS A O 1
ATOM 1309 N N . ALA A 1 176 ? -13.282 5.965 20.290 1.00 93.38 176 ALA A N 1
ATOM 1310 C CA . ALA A 1 176 ? -12.641 5.914 18.979 1.00 93.38 176 ALA A CA 1
ATOM 1311 C C . ALA A 1 176 ? -13.641 5.953 17.807 1.00 93.38 176 ALA A C 1
ATOM 1313 O O . ALA A 1 176 ? -13.219 6.121 16.665 1.00 93.38 176 ALA A O 1
ATOM 1314 N N . GLN A 1 177 ? -14.952 5.834 18.056 1.00 91.56 177 GLN A N 1
ATOM 1315 C CA . GLN A 1 177 ? -15.973 5.714 17.002 1.00 91.56 177 GLN A CA 1
ATOM 1316 C C . GLN A 1 177 ? -15.950 6.834 15.945 1.00 91.56 177 GLN A C 1
ATOM 1318 O O . GLN A 1 177 ? -16.036 6.508 14.758 1.00 91.56 177 GLN A O 1
ATOM 1323 N N . PRO A 1 178 ? -15.768 8.126 16.296 1.00 94.69 178 PRO A N 1
ATOM 1324 C CA . PRO A 1 178 ? -15.686 9.184 15.287 1.00 94.69 178 PRO A CA 1
ATOM 1325 C C . PRO A 1 178 ? -14.490 9.009 14.341 1.00 94.69 178 PRO A C 1
ATOM 1327 O O . PRO A 1 178 ? -14.614 9.193 13.132 1.00 94.69 178 PRO A O 1
ATOM 1330 N N . ILE A 1 179 ? -13.338 8.595 14.882 1.00 94.06 179 ILE A N 1
ATOM 1331 C CA . ILE A 1 179 ? -12.113 8.356 14.106 1.00 94.06 179 ILE A CA 1
ATOM 1332 C C . ILE A 1 179 ? -12.279 7.127 13.210 1.00 94.06 179 ILE A C 1
ATOM 1334 O O . ILE A 1 179 ? -11.842 7.147 12.060 1.00 94.06 179 ILE A O 1
ATOM 1338 N N . LEU A 1 180 ? -12.930 6.070 13.704 1.00 93.88 180 LEU A N 1
ATOM 1339 C CA . LEU A 1 180 ? -13.196 4.864 12.919 1.00 93.88 180 LEU A CA 1
ATOM 1340 C C . LEU A 1 180 ? -14.146 5.146 11.753 1.00 93.88 180 LEU A C 1
ATOM 1342 O O . LEU A 1 180 ? -13.836 4.779 10.626 1.00 93.88 180 LEU A O 1
ATOM 1346 N N . THR A 1 181 ? -15.229 5.886 11.995 1.00 95.19 181 THR A N 1
ATOM 1347 C CA . THR A 1 181 ? -16.196 6.265 10.946 1.00 95.19 181 THR A CA 1
ATOM 1348 C C . THR A 1 181 ? -15.536 7.128 9.863 1.00 95.19 181 THR A C 1
ATOM 1350 O O . THR A 1 181 ? -15.752 6.926 8.664 1.00 95.19 181 THR A O 1
ATOM 1353 N N . LEU A 1 182 ? -14.672 8.068 10.270 1.00 96.69 182 LEU A N 1
ATOM 1354 C CA . LEU A 1 182 ? -13.864 8.851 9.334 1.00 96.69 182 LEU A CA 1
ATOM 1355 C C . LEU A 1 182 ? -12.910 7.950 8.538 1.00 96.69 182 LEU A C 1
ATOM 1357 O O . LEU A 1 182 ? -12.806 8.090 7.324 1.00 96.69 182 LEU A O 1
ATOM 1361 N N . SER A 1 183 ? -12.238 7.014 9.207 1.00 96.31 183 SER A N 1
ATOM 1362 C CA . SER A 1 183 ? -11.285 6.086 8.586 1.00 96.31 183 SER A CA 1
ATOM 1363 C C . SER A 1 183 ? -11.948 5.168 7.558 1.00 96.31 183 SER A C 1
ATOM 1365 O O . SER A 1 183 ? -11.374 4.936 6.497 1.00 96.31 183 SER A O 1
ATOM 1367 N N . GLU A 1 184 ? -13.161 4.686 7.835 1.00 95.69 184 GLU A N 1
ATOM 1368 C CA . GLU A 1 184 ? -13.981 3.916 6.890 1.00 95.69 184 GLU A CA 1
ATOM 1369 C C . GLU A 1 184 ? -14.340 4.757 5.658 1.00 95.69 184 GLU A C 1
ATOM 1371 O O . GLU A 1 184 ? -14.115 4.328 4.527 1.00 95.69 184 GLU A O 1
ATOM 1376 N N . SER A 1 185 ? -14.784 5.999 5.867 1.00 97.00 185 SER A N 1
ATOM 1377 C CA . SER A 1 185 ? -15.110 6.925 4.772 1.00 97.00 185 SER A CA 1
ATOM 1378 C C . SER A 1 185 ? -13.889 7.237 3.898 1.00 97.00 185 SER A C 1
ATOM 1380 O O . SER A 1 185 ? -13.977 7.280 2.669 1.00 97.00 185 SER A O 1
ATOM 1382 N N . VAL A 1 186 ? -12.722 7.433 4.520 1.00 96.50 186 VAL A N 1
ATOM 1383 C CA . VAL A 1 186 ? -11.457 7.653 3.806 1.00 96.50 186 VAL A CA 1
ATOM 1384 C C . VAL A 1 186 ? -11.036 6.395 3.046 1.00 96.50 186 VAL A C 1
ATOM 1386 O O . VAL A 1 186 ? -10.609 6.501 1.897 1.00 96.50 186 VAL A O 1
ATOM 1389 N N . LEU A 1 187 ? -11.190 5.206 3.631 1.00 96.25 187 LEU A N 1
ATOM 1390 C CA . LEU A 1 187 ? -10.903 3.940 2.958 1.00 96.25 187 LEU A CA 1
ATOM 1391 C C . LEU A 1 187 ? -11.760 3.766 1.695 1.00 96.25 187 LEU A C 1
ATOM 1393 O O . LEU A 1 187 ? -11.218 3.444 0.637 1.00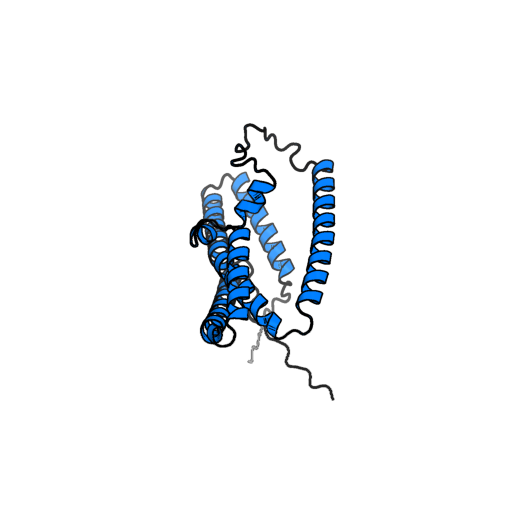 96.25 187 LEU A O 1
ATOM 1397 N N . GLU A 1 188 ? -13.064 4.033 1.770 1.00 95.00 188 GLU A N 1
ATOM 1398 C CA . GLU A 1 188 ? -13.960 3.990 0.606 1.00 95.00 188 GLU A CA 1
ATOM 1399 C C . GLU A 1 188 ? -13.572 5.021 -0.465 1.00 95.00 188 GLU A C 1
ATOM 1401 O O . GLU A 1 188 ? -13.548 4.711 -1.662 1.00 95.00 188 GLU A O 1
ATOM 1406 N N . LEU A 1 189 ? -13.203 6.239 -0.051 1.00 94.81 189 LEU A N 1
ATOM 1407 C CA . LEU A 1 189 ? -12.718 7.277 -0.961 1.00 94.81 189 LEU A CA 1
ATOM 1408 C C . LEU A 1 189 ? -11.443 6.830 -1.692 1.00 94.81 189 LEU A C 1
ATOM 1410 O O . LEU A 1 189 ? -11.347 6.985 -2.912 1.00 94.81 189 LEU A O 1
ATOM 1414 N N . LEU A 1 190 ? -10.488 6.240 -0.969 1.00 94.19 190 LEU A N 1
ATOM 1415 C CA . LEU A 1 190 ? -9.236 5.726 -1.531 1.00 94.19 190 LEU A CA 1
ATOM 1416 C C . LEU A 1 190 ? -9.478 4.549 -2.477 1.00 94.19 190 LEU A C 1
ATOM 1418 O O . LEU A 1 190 ? -8.871 4.492 -3.545 1.00 94.19 190 LEU A O 1
ATOM 1422 N N . GLN A 1 191 ? -10.400 3.644 -2.144 1.00 92.88 191 GLN A N 1
ATOM 1423 C CA . GLN A 1 191 ? -10.809 2.557 -3.037 1.00 92.88 191 GLN A CA 1
ATOM 1424 C C . GLN A 1 191 ? -11.429 3.099 -4.332 1.00 92.88 191 GLN A C 1
ATOM 1426 O O . GLN A 1 191 ? -11.123 2.611 -5.422 1.00 92.88 191 GLN A O 1
ATOM 1431 N N . LYS A 1 192 ? -12.262 4.142 -4.245 1.00 90.44 192 LYS A N 1
ATOM 1432 C CA . LYS A 1 192 ? -12.858 4.792 -5.420 1.00 90.44 192 LYS A CA 1
ATOM 1433 C C . LYS A 1 192 ? -11.817 5.524 -6.271 1.00 90.44 192 LYS A C 1
ATOM 1435 O O . LYS A 1 192 ? -11.860 5.429 -7.497 1.00 90.44 192 LYS A O 1
ATOM 1440 N N . ALA A 1 193 ? -10.859 6.199 -5.641 1.00 88.62 193 ALA A N 1
ATOM 1441 C CA . ALA A 1 193 ? -9.731 6.807 -6.337 1.00 88.62 193 ALA A CA 1
ATOM 1442 C C . ALA A 1 193 ? -8.861 5.745 -7.031 1.00 88.62 193 ALA A C 1
ATOM 1444 O O . ALA A 1 193 ? -8.503 5.915 -8.196 1.00 88.62 193 ALA A O 1
ATOM 1445 N N . LEU A 1 194 ? -8.597 4.610 -6.372 1.00 89.69 194 LEU A N 1
ATOM 1446 C CA . LEU A 1 194 ? -7.879 3.484 -6.973 1.00 89.69 194 LEU A CA 1
ATOM 1447 C C . LEU A 1 194 ? -8.614 2.949 -8.209 1.00 89.69 194 LEU A C 1
ATOM 1449 O O . LEU A 1 194 ? -7.977 2.674 -9.223 1.00 89.69 194 LEU A O 1
ATOM 1453 N N . TRP A 1 195 ? -9.947 2.885 -8.179 1.00 84.69 195 TRP A N 1
ATOM 1454 C CA . TRP A 1 195 ? -10.746 2.549 -9.360 1.00 84.69 195 TRP A CA 1
ATOM 1455 C C . TRP A 1 195 ? -10.562 3.535 -10.517 1.00 84.69 195 TRP A C 1
ATOM 1457 O O . TRP A 1 195 ? -10.525 3.109 -11.672 1.00 84.69 195 TRP A O 1
ATOM 1467 N N . TRP A 1 196 ? -10.418 4.835 -10.247 1.00 85.69 196 TRP A N 1
ATOM 1468 C CA . TRP A 1 196 ? -10.089 5.811 -11.290 1.00 85.69 196 TRP A CA 1
ATOM 1469 C C . TRP A 1 196 ? -8.695 5.583 -11.867 1.00 85.69 196 TRP A C 1
ATOM 1471 O O . TRP A 1 196 ? -8.537 5.656 -13.082 1.00 85.69 196 TRP A O 1
ATOM 1481 N N . VAL A 1 197 ? -7.709 5.240 -11.035 1.00 84.50 197 VAL A N 1
ATOM 1482 C CA . VAL A 1 197 ? -6.352 4.922 -11.508 1.00 84.50 197 VAL A CA 1
ATOM 1483 C C . VAL A 1 197 ? -6.352 3.649 -12.352 1.00 84.50 197 VAL A C 1
ATOM 1485 O O . VAL A 1 197 ? -5.811 3.649 -13.453 1.00 84.50 197 VAL A O 1
ATOM 1488 N N . ILE A 1 198 ? -7.036 2.590 -11.909 1.00 80.62 198 ILE A N 1
ATOM 1489 C CA . ILE A 1 198 ? -7.235 1.369 -12.708 1.00 80.62 198 ILE A CA 1
ATOM 1490 C C . ILE A 1 198 ? -7.939 1.708 -14.027 1.00 80.62 198 ILE A C 1
ATOM 1492 O O . ILE A 1 198 ? -7.646 1.101 -15.056 1.00 80.62 198 ILE A O 1
ATOM 1496 N N . ARG A 1 199 ? -8.817 2.720 -14.032 1.00 76.38 199 ARG A N 1
ATOM 1497 C CA . ARG A 1 199 ? -9.481 3.179 -15.252 1.00 76.38 199 ARG A CA 1
ATOM 1498 C C . ARG A 1 199 ? -8.553 3.891 -16.250 1.00 76.38 199 ARG A C 1
ATOM 1500 O O . ARG A 1 199 ? -8.887 3.991 -17.427 1.00 76.38 199 ARG A O 1
ATOM 1507 N N . LEU A 1 200 ? -7.408 4.386 -15.797 1.00 74.00 200 LEU A N 1
ATOM 1508 C CA . LEU A 1 200 ? -6.381 4.966 -16.664 1.00 74.00 200 LEU A CA 1
ATOM 1509 C C . LEU A 1 200 ? -5.450 3.905 -17.255 1.00 74.00 200 LEU A C 1
ATOM 1511 O O . LEU A 1 200 ? -4.729 4.204 -18.206 1.00 74.00 200 LEU A O 1
ATOM 1515 N N . ALA A 1 201 ? -5.460 2.676 -16.724 1.00 68.19 201 ALA A N 1
ATOM 1516 C CA . ALA A 1 201 ? -4.755 1.581 -17.366 1.00 68.19 201 ALA A CA 1
ATOM 1517 C C . ALA A 1 201 ? -5.301 1.413 -18.800 1.00 68.19 201 ALA A C 1
ATOM 1519 O O . ALA A 1 201 ? -6.513 1.557 -18.997 1.00 68.19 201 ALA A O 1
ATOM 1520 N N . PRO A 1 202 ? -4.447 1.088 -19.795 1.00 55.28 202 PRO A N 1
ATOM 1521 C CA . PRO A 1 202 ? -4.817 1.037 -21.216 1.00 55.28 202 PRO A CA 1
ATOM 1522 C C . PRO A 1 202 ? -6.073 0.211 -21.543 1.00 55.28 202 PRO A C 1
ATOM 1524 O O . PRO A 1 202 ? -6.661 0.372 -22.609 1.00 55.28 202 PRO A O 1
ATOM 1527 N N . SER A 1 203 ? -6.509 -0.654 -20.627 1.00 57.41 203 SER A N 1
ATOM 1528 C CA . SER A 1 203 ? -7.763 -1.390 -20.700 1.00 57.41 203 SER A CA 1
ATOM 1529 C C . SER A 1 203 ? -8.497 -1.439 -19.353 1.00 57.41 203 SER A C 1
ATOM 1531 O O . SER A 1 203 ? -8.569 -2.455 -18.666 1.00 57.41 203 SER A O 1
ATOM 1533 N N . ALA A 1 204 ? -9.083 -0.315 -18.961 1.00 47.88 204 ALA A N 1
ATOM 1534 C CA . ALA A 1 204 ? -10.040 -0.275 -17.866 1.00 47.88 204 ALA A CA 1
ATOM 1535 C C . ALA A 1 204 ? -11.292 -1.121 -18.141 1.00 47.88 204 ALA A C 1
ATOM 1537 O O . ALA A 1 204 ? -11.889 -0.976 -19.215 1.00 47.88 204 ALA A O 1
ATOM 1538 N N . PRO A 1 205 ? -11.803 -1.896 -17.168 1.00 50.44 205 PRO A N 1
ATOM 1539 C CA . PRO A 1 205 ? -13.119 -2.486 -17.316 1.00 50.44 205 PRO A CA 1
ATOM 1540 C C . PRO A 1 205 ? -14.163 -1.359 -17.302 1.00 50.44 205 PRO A C 1
ATOM 1542 O O . PRO A 1 205 ? -14.212 -0.526 -16.394 1.00 50.44 205 PRO A O 1
ATOM 1545 N N . SER A 1 206 ? -15.011 -1.304 -18.334 1.00 47.00 206 SER A N 1
ATOM 1546 C CA . SER A 1 206 ? -16.177 -0.420 -18.337 1.00 47.00 206 SER A CA 1
ATOM 1547 C C . SER A 1 206 ? -17.072 -0.778 -17.149 1.00 47.00 206 SER A C 1
ATOM 1549 O O . SER A 1 206 ? -17.332 -1.961 -16.941 1.00 47.00 206 SER A O 1
ATOM 1551 N N . ALA A 1 207 ? -17.577 0.227 -16.429 1.00 44.94 207 ALA A N 1
ATOM 1552 C CA . ALA A 1 207 ? -18.358 0.157 -15.183 1.00 44.94 207 ALA A CA 1
ATOM 1553 C C . ALA A 1 207 ? -19.553 -0.835 -15.129 1.00 44.94 207 ALA A C 1
ATOM 1555 O O . ALA A 1 207 ? -20.199 -0.959 -14.094 1.00 44.94 207 ALA A O 1
ATOM 1556 N N . SER A 1 208 ? -19.855 -1.565 -16.205 1.00 43.19 208 SER A N 1
ATOM 1557 C CA . SER A 1 208 ? -20.889 -2.601 -16.278 1.00 43.19 208 SER A CA 1
ATOM 1558 C C . SER A 1 208 ? -20.482 -3.973 -15.722 1.00 43.19 208 SER A C 1
ATOM 1560 O O . SER A 1 208 ? -21.322 -4.862 -15.696 1.00 43.19 208 SER A O 1
ATOM 1562 N N . SER A 1 209 ? -19.222 -4.204 -15.333 1.00 48.81 209 SER A N 1
ATOM 1563 C CA . SER A 1 209 ? -18.796 -5.479 -14.716 1.00 48.81 209 SER A CA 1
ATOM 1564 C C . SER A 1 209 ? -18.871 -5.483 -13.185 1.00 48.81 209 SER A C 1
ATOM 1566 O O . SER A 1 209 ? -18.542 -6.490 -12.568 1.00 48.81 209 SER A O 1
ATOM 1568 N N . ALA A 1 210 ? -19.266 -4.361 -12.577 1.00 46.81 210 ALA A N 1
ATOM 1569 C CA . ALA A 1 210 ? -19.313 -4.166 -11.128 1.00 46.81 210 ALA A CA 1
ATOM 1570 C C . ALA A 1 210 ? -20.744 -4.006 -10.585 1.00 46.81 210 ALA A C 1
ATOM 1572 O O . ALA A 1 210 ? -20.920 -3.559 -9.456 1.00 46.81 210 ALA A O 1
ATOM 1573 N N . THR A 1 211 ? -21.776 -4.327 -11.371 1.00 42.94 211 THR A N 1
ATOM 1574 C CA . THR A 1 211 ? -23.153 -4.338 -10.863 1.00 42.94 211 THR A CA 1
ATOM 1575 C C . THR A 1 211 ? -23.346 -5.621 -10.049 1.00 42.94 211 THR A C 1
ATOM 1577 O O . THR A 1 211 ? -23.232 -6.703 -10.628 1.00 42.94 211 THR A O 1
ATOM 1580 N N . PRO A 1 212 ? -23.600 -5.553 -8.729 1.00 49.47 212 PRO A N 1
ATOM 1581 C CA . PRO A 1 212 ? -23.933 -6.741 -7.956 1.00 49.47 212 PRO A CA 1
ATOM 1582 C C . PRO A 1 212 ? -25.235 -7.316 -8.515 1.00 49.47 212 PRO A C 1
ATOM 1584 O O . PRO A 1 212 ? -26.216 -6.585 -8.665 1.00 49.47 212 PRO A O 1
ATOM 1587 N N . SER A 1 213 ? -25.248 -8.606 -8.848 1.00 46.53 213 SER A N 1
ATOM 1588 C CA . SER A 1 213 ? -26.487 -9.302 -9.193 1.00 46.53 213 SER A CA 1
ATOM 1589 C C . SER A 1 213 ? -27.473 -9.148 -8.028 1.00 46.53 213 SER A C 1
ATOM 1591 O O . SER A 1 213 ? -27.074 -9.402 -6.886 1.00 46.53 213 SER A O 1
ATOM 1593 N N . PRO A 1 214 ? -28.733 -8.733 -8.261 1.00 49.69 214 PRO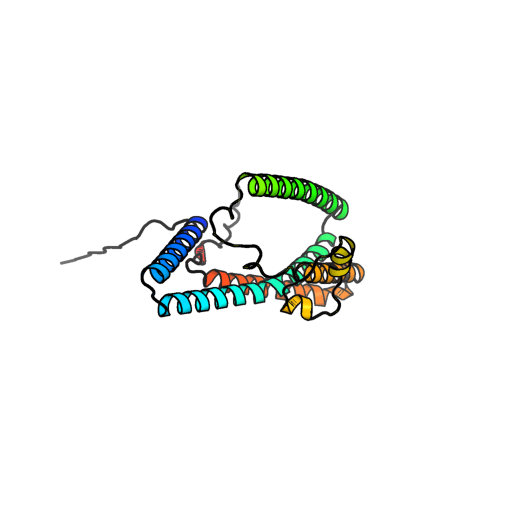 A N 1
ATOM 1594 C CA . PRO A 1 214 ? -29.724 -8.720 -7.196 1.00 49.69 214 PRO A CA 1
ATOM 1595 C C . PRO A 1 214 ? -29.878 -10.142 -6.638 1.00 49.69 214 PRO A C 1
ATOM 1597 O O . PRO A 1 214 ? -29.772 -11.106 -7.405 1.00 49.69 214 PRO A O 1
ATOM 1600 N N . PRO A 1 215 ? -30.102 -10.296 -5.321 1.00 55.22 215 PRO A N 1
ATOM 1601 C CA . PRO A 1 215 ? -30.324 -11.605 -4.733 1.00 55.22 215 PRO A CA 1
ATOM 1602 C C . PRO A 1 215 ? -31.510 -12.253 -5.445 1.00 55.22 215 PRO A C 1
ATOM 1604 O O . PRO A 1 215 ? -32.611 -11.702 -5.477 1.00 55.22 215 PRO A O 1
ATOM 1607 N N . THR A 1 216 ? -31.273 -13.413 -6.051 1.00 59.00 216 THR A N 1
ATOM 1608 C CA . THR A 1 216 ? -32.345 -14.271 -6.542 1.00 59.00 216 THR A CA 1
ATOM 1609 C C . THR A 1 216 ? -33.183 -14.654 -5.332 1.00 59.00 216 THR A C 1
ATOM 1611 O O . THR A 1 216 ? -32.731 -15.431 -4.491 1.00 59.00 216 THR A O 1
ATOM 1614 N N . ALA A 1 217 ? -34.371 -14.063 -5.210 1.00 49.06 217 ALA A N 1
ATOM 1615 C CA . ALA A 1 217 ? -35.385 -14.524 -4.280 1.00 49.06 217 ALA A CA 1
ATOM 1616 C C . ALA A 1 217 ? -35.756 -15.951 -4.699 1.00 49.06 217 ALA A C 1
ATOM 1618 O O . ALA A 1 217 ? -36.486 -16.154 -5.667 1.00 49.06 217 ALA A O 1
ATOM 1619 N N . GLY A 1 218 ? -35.148 -16.932 -4.035 1.00 58.31 218 GLY A N 1
ATOM 1620 C CA . GLY A 1 218 ? -35.525 -18.328 -4.166 1.00 58.31 218 GLY A CA 1
ATOM 1621 C C . GLY A 1 218 ? -36.909 -18.510 -3.562 1.00 58.31 218 GLY A C 1
ATOM 1622 O O . GLY A 1 218 ? -37.100 -18.243 -2.376 1.00 58.31 218 GLY A O 1
ATOM 1623 N N . THR A 1 219 ? -37.853 -18.902 -4.409 1.00 52.28 219 THR A N 1
ATOM 1624 C CA . THR A 1 219 ? -39.056 -19.650 -4.032 1.00 52.28 219 THR A CA 1
ATOM 1625 C C . THR A 1 219 ? -38.686 -21.069 -3.640 1.00 52.28 219 THR A C 1
ATOM 1627 O O . THR A 1 219 ? -37.837 -21.639 -4.366 1.00 52.28 219 THR A O 1
#

Nearest PDB structures (foldseek):
  6x15-assembly1_B  TM=7.321E-01  e=3.291E-04  Pyrococcus horikoshii
  6x15-assembly1_C  TM=7.321E-01  e=3.291E-04  Pyrococcus horikoshii
  8tzl-assembly1_E  TM=2.185E-01  e=4.653E+00  Vibrio cholerae

Mean predicted aligned error: 10.93 Å